Protein AF-A2DGL1-F1 (afdb_monomer)

Sequence (227 aa):
MIFISYYNIYHYIKLCIYGTKLIKFPGIPKKFPKWIKINYFWEKYYKPYQTINITINKEIIEYFRNETKDFSRHQVFQGRKLIDFQDLLLYNRFYTLSDEDVTPLGKFGMRDFLFRYDHNHFDGIDYSFINKVGCIFEGIFSDYAELHQADQKIIDLIKEFAKYTKFTEDFTFIEIGTPAVGTFRPTVTIDYKTGEYKWVGEFMLEKYGFKKLHVVTCRWSKKTTKR

Structure (mmCIF, N/CA/C/O backbone):
data_AF-A2DGL1-F1
#
_entry.id   AF-A2DGL1-F1
#
loop_
_atom_site.group_PDB
_atom_site.id
_atom_site.type_symbol
_atom_site.label_atom_id
_atom_site.label_alt_id
_atom_site.label_comp_id
_atom_site.label_asym_id
_atom_site.label_entity_id
_atom_site.label_seq_id
_atom_site.pdbx_PDB_ins_code
_atom_site.Cartn_x
_atom_site.Cartn_y
_atom_site.Cartn_z
_atom_site.occupancy
_atom_site.B_iso_or_equiv
_atom_site.auth_seq_id
_atom_site.auth_comp_id
_atom_site.auth_asym_id
_atom_site.auth_atom_id
_atom_site.pdbx_PDB_model_num
ATOM 1 N N . MET A 1 1 ? -17.236 34.367 18.381 1.00 28.75 1 MET A N 1
ATOM 2 C CA . MET A 1 1 ? -17.972 34.968 17.248 1.00 28.75 1 MET A CA 1
ATOM 3 C C . MET A 1 1 ? -17.524 34.245 15.985 1.00 28.75 1 MET A C 1
ATOM 5 O O . MET A 1 1 ? -16.391 34.430 15.565 1.00 28.75 1 MET A O 1
ATOM 9 N N . ILE A 1 2 ? -18.322 33.300 15.483 1.00 27.67 2 ILE A N 1
ATOM 10 C CA . ILE A 1 2 ? -17.926 32.440 14.358 1.00 27.67 2 ILE A CA 1
ATOM 11 C C . ILE A 1 2 ? -18.288 33.173 13.065 1.00 27.67 2 ILE A C 1
ATOM 13 O O . ILE A 1 2 ? -19.461 33.264 12.712 1.00 27.67 2 ILE A O 1
ATOM 17 N N . PHE A 1 3 ? -17.286 33.703 12.364 1.00 26.88 3 PHE A N 1
ATOM 18 C CA . PHE A 1 3 ? -17.445 34.160 10.984 1.00 26.88 3 PHE A CA 1
ATOM 19 C C . PHE A 1 3 ? -17.522 32.929 10.074 1.00 26.88 3 PHE A C 1
ATOM 21 O O . PHE A 1 3 ? -16.528 32.482 9.507 1.00 26.88 3 PHE A O 1
ATOM 28 N N . ILE A 1 4 ? -18.716 32.351 9.943 1.00 34.91 4 ILE A N 1
ATOM 29 C CA . ILE A 1 4 ? -19.009 31.474 8.809 1.00 34.91 4 ILE A CA 1
ATOM 30 C C . ILE A 1 4 ? -19.098 32.408 7.605 1.00 34.91 4 ILE A C 1
ATOM 32 O O . ILE A 1 4 ? -20.027 33.210 7.510 1.00 34.91 4 ILE A O 1
ATOM 36 N N . SER A 1 5 ? -18.090 32.391 6.729 1.00 37.34 5 SER A N 1
ATOM 37 C CA . SER A 1 5 ? -18.094 33.274 5.565 1.00 37.34 5 SER A CA 1
ATOM 38 C C . SER A 1 5 ? -19.335 32.972 4.715 1.00 37.34 5 SER A C 1
ATOM 40 O O . SER A 1 5 ? -19.606 31.824 4.355 1.00 37.34 5 SER A O 1
ATOM 42 N N . TYR A 1 6 ? -20.102 34.016 4.392 1.00 36.69 6 TYR A N 1
ATOM 43 C CA . TYR A 1 6 ? -21.295 33.945 3.536 1.00 36.69 6 TYR A CA 1
ATOM 44 C C . TYR A 1 6 ? -21.022 33.240 2.192 1.00 36.69 6 TYR A C 1
ATOM 46 O O . TYR A 1 6 ? -21.925 32.664 1.587 1.00 36.69 6 TYR A O 1
ATOM 54 N N . TYR A 1 7 ? -19.757 33.216 1.765 1.00 40.00 7 TYR A N 1
ATOM 55 C CA . TYR A 1 7 ? -19.277 32.524 0.574 1.00 40.00 7 TYR A CA 1
ATOM 56 C C . TYR A 1 7 ? -19.491 31.000 0.630 1.00 40.00 7 TYR A C 1
ATOM 58 O O . TYR A 1 7 ? -19.907 30.398 -0.360 1.00 40.00 7 TYR A O 1
ATOM 66 N N . ASN A 1 8 ? -19.274 30.376 1.794 1.00 45.84 8 ASN A N 1
ATOM 67 C CA . ASN A 1 8 ? -19.428 28.928 1.965 1.00 45.84 8 ASN A CA 1
ATOM 68 C C . ASN A 1 8 ? -20.900 28.492 1.945 1.00 45.84 8 ASN A C 1
ATOM 70 O O . ASN A 1 8 ? -21.225 27.457 1.367 1.00 45.84 8 ASN A O 1
ATOM 74 N N . ILE A 1 9 ? -21.803 29.302 2.507 1.00 49.22 9 ILE A N 1
ATOM 75 C CA . ILE A 1 9 ? -23.248 29.022 2.506 1.00 49.22 9 ILE A CA 1
ATOM 76 C C . ILE A 1 9 ? -23.828 29.199 1.096 1.00 49.22 9 ILE A C 1
ATOM 78 O O . ILE A 1 9 ? -24.574 28.342 0.621 1.00 49.22 9 ILE A O 1
ATOM 82 N N . TYR A 1 10 ? -23.439 30.265 0.388 1.00 45.16 10 TYR A N 1
ATOM 83 C CA . TYR A 1 10 ? -23.920 30.533 -0.969 1.00 45.16 10 TYR A CA 1
ATOM 84 C C . TYR A 1 10 ? -23.483 29.442 -1.962 1.00 45.16 10 TYR A C 1
ATOM 86 O O . TYR A 1 10 ? -24.282 29.007 -2.790 1.00 45.16 10 TYR A O 1
ATOM 94 N N . HIS A 1 11 ? -22.253 28.924 -1.843 1.00 46.03 11 HIS A N 1
ATOM 95 C CA . HIS A 1 11 ? -21.791 27.805 -2.669 1.00 46.03 11 HIS A CA 1
ATO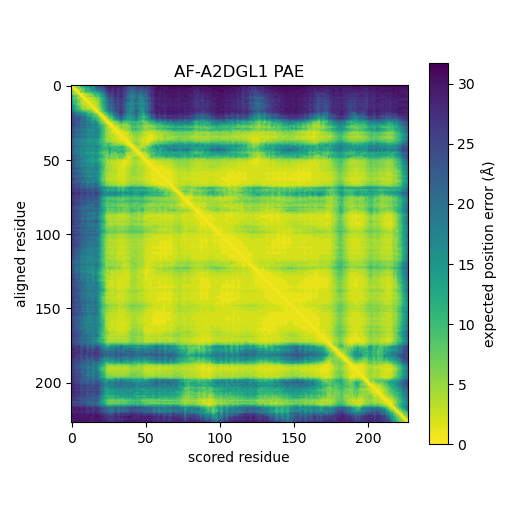M 96 C C . HIS A 1 11 ? -22.427 26.463 -2.299 1.00 46.03 11 HIS A C 1
ATOM 98 O O . HIS A 1 11 ? -22.715 25.683 -3.204 1.00 46.03 11 HIS A O 1
ATOM 104 N N . TYR A 1 12 ? -22.698 26.207 -1.016 1.00 44.19 12 TYR A N 1
ATOM 105 C CA . TYR A 1 12 ? -23.419 25.009 -0.574 1.00 44.19 12 TYR A CA 1
ATOM 106 C C . TYR A 1 12 ? -24.834 24.959 -1.170 1.00 44.19 12 TYR A C 1
ATOM 108 O O . TYR A 1 12 ? -25.234 23.953 -1.753 1.00 44.19 12 TYR A O 1
ATOM 116 N N . ILE A 1 13 ? -25.549 26.088 -1.140 1.00 50.91 13 ILE A N 1
ATOM 117 C CA . ILE A 1 13 ? -26.865 26.236 -1.776 1.00 50.91 13 ILE A CA 1
ATOM 118 C C . ILE A 1 13 ? -26.749 26.066 -3.299 1.00 50.91 13 ILE A C 1
ATOM 120 O O . ILE A 1 13 ? -27.544 25.347 -3.901 1.00 50.91 13 ILE A O 1
ATOM 124 N N . LYS A 1 14 ? -25.713 26.632 -3.934 1.00 39.50 14 LYS A N 1
ATOM 125 C CA . LYS A 1 14 ? -25.458 26.443 -5.372 1.00 39.50 14 LYS A CA 1
ATOM 126 C C . LYS A 1 14 ? -25.154 24.981 -5.733 1.00 39.50 14 LYS A C 1
ATOM 128 O O . LYS A 1 14 ? -25.600 24.528 -6.776 1.00 39.50 14 LYS A O 1
ATOM 133 N N . LEU A 1 15 ? -24.452 24.221 -4.893 1.00 45.47 15 LEU A N 1
ATOM 134 C CA . LEU A 1 15 ? -24.167 22.794 -5.115 1.00 45.47 15 LEU A CA 1
ATO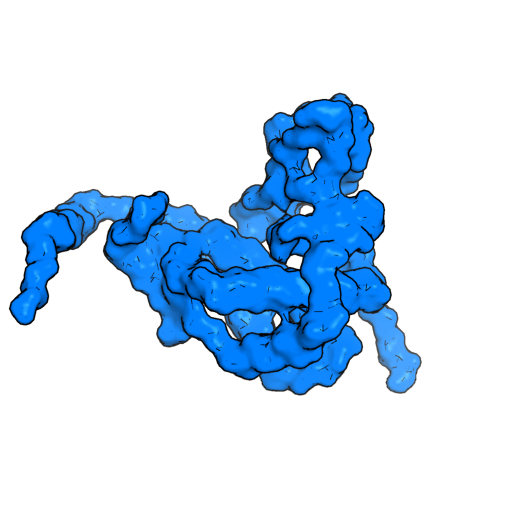M 135 C C . LEU A 1 15 ? -25.427 21.925 -4.980 1.00 45.47 15 LEU A C 1
ATOM 137 O O . LEU A 1 15 ? -25.612 21.004 -5.776 1.00 45.47 15 LEU A O 1
ATOM 141 N N . CYS A 1 16 ? -26.318 22.259 -4.042 1.00 46.22 16 CYS A N 1
ATOM 142 C CA . CYS A 1 16 ? -27.631 21.622 -3.913 1.00 46.22 16 CYS A CA 1
ATOM 143 C C . CYS A 1 16 ? -28.565 21.949 -5.093 1.00 46.22 16 CYS A C 1
ATOM 145 O O . CYS A 1 16 ? -29.330 21.086 -5.513 1.00 46.22 16 CYS A O 1
ATOM 147 N N . ILE A 1 17 ? -28.486 23.165 -5.652 1.00 44.09 17 ILE A N 1
ATOM 148 C CA . ILE A 1 17 ? -29.333 23.618 -6.772 1.00 44.09 17 ILE A CA 1
ATOM 149 C C . ILE A 1 17 ? -28.800 23.151 -8.139 1.00 44.09 17 ILE A C 1
ATOM 151 O O . ILE A 1 17 ? -29.589 22.795 -9.008 1.00 44.09 17 ILE A O 1
ATOM 155 N N . TYR A 1 18 ? -27.479 23.128 -8.353 1.00 38.38 18 TYR A N 1
ATOM 156 C CA . TYR A 1 18 ? -26.876 22.852 -9.668 1.00 38.38 18 TYR A CA 1
ATOM 157 C C . TYR A 1 18 ? -26.448 21.400 -9.890 1.00 38.38 18 TYR A C 1
ATOM 159 O O . TYR A 1 18 ? -25.834 21.111 -10.916 1.00 38.38 18 TYR A O 1
ATOM 167 N N . GLY A 1 19 ? -26.773 20.484 -8.969 1.00 37.09 19 GLY A N 1
ATOM 168 C CA . GLY A 1 19 ? -26.628 19.045 -9.198 1.00 37.09 19 GLY A CA 1
ATOM 169 C C . GLY A 1 19 ? -25.262 18.675 -9.771 1.00 37.09 19 GLY A C 1
ATOM 170 O O . GLY A 1 19 ? -25.185 17.983 -10.787 1.00 37.09 19 GLY A O 1
ATOM 171 N N . THR A 1 20 ? -24.177 19.192 -9.182 1.00 42.53 20 THR A N 1
ATOM 172 C CA . THR A 1 20 ? -22.822 18.855 -9.623 1.00 42.53 20 THR A CA 1
ATOM 173 C C . THR A 1 20 ? -22.685 17.344 -9.590 1.00 42.53 20 THR A C 1
ATOM 175 O O . THR A 1 20 ? -22.687 16.741 -8.515 1.00 42.53 20 THR A O 1
ATOM 178 N N . LYS A 1 21 ? -22.622 16.735 -10.781 1.00 40.06 21 LYS A N 1
ATOM 179 C CA . LYS A 1 21 ? -22.395 15.304 -10.951 1.00 40.06 21 LYS A CA 1
ATOM 180 C C . LYS A 1 21 ? -21.166 14.953 -10.122 1.00 40.06 21 LYS A C 1
ATOM 182 O O . LYS A 1 21 ? -20.067 15.394 -10.454 1.00 40.06 21 LYS A O 1
ATOM 187 N N . LEU A 1 22 ? -21.379 14.180 -9.054 1.00 47.03 22 LEU A N 1
ATOM 188 C CA . LEU A 1 22 ? -20.334 13.431 -8.366 1.00 47.03 22 LEU A CA 1
ATOM 189 C C . LEU A 1 22 ? -19.388 12.895 -9.439 1.00 47.03 22 LEU A C 1
ATOM 191 O O . LEU A 1 22 ? -19.832 12.167 -10.333 1.00 47.03 22 LEU A O 1
ATOM 195 N N . ILE A 1 23 ? -18.118 13.297 -9.392 1.00 44.31 23 ILE A N 1
ATOM 196 C CA . ILE A 1 23 ? -17.100 12.652 -10.212 1.00 44.31 23 ILE A CA 1
ATOM 197 C C . ILE A 1 23 ? -17.101 11.202 -9.744 1.00 44.31 23 ILE A C 1
ATOM 199 O O . ILE A 1 23 ? -16.719 10.896 -8.617 1.00 44.31 23 ILE A O 1
ATOM 203 N N . LYS A 1 24 ? -17.656 10.324 -10.578 1.00 52.66 24 LYS A N 1
ATOM 204 C CA . LYS A 1 24 ? -17.773 8.906 -10.268 1.00 52.66 24 LYS A CA 1
ATOM 205 C C . LYS A 1 24 ? -16.391 8.300 -10.436 1.00 52.66 24 LYS A C 1
ATOM 207 O O . LYS A 1 24 ? -16.036 7.895 -11.537 1.00 52.66 24 LYS A O 1
ATOM 212 N N . PHE A 1 25 ? -15.619 8.244 -9.358 1.00 60.91 25 PHE A N 1
ATOM 213 C CA . PHE A 1 25 ? -14.542 7.270 -9.292 1.00 60.91 25 PHE A CA 1
ATOM 214 C C . PHE A 1 25 ? -15.212 5.885 -9.233 1.00 60.91 25 PHE A C 1
ATOM 216 O O . PHE A 1 25 ? -16.036 5.645 -8.338 1.00 60.91 25 PHE A O 1
ATOM 223 N N . PRO A 1 26 ? -14.992 5.013 -10.229 1.00 66.12 26 PRO A N 1
ATOM 224 C CA . PRO A 1 26 ? -15.671 3.729 -10.287 1.00 66.12 26 PRO A CA 1
ATOM 225 C C . PRO A 1 26 ? -15.305 2.881 -9.063 1.00 66.12 26 PRO A C 1
ATOM 227 O O . PRO A 1 26 ? -14.161 2.872 -8.619 1.00 66.12 26 PRO A O 1
ATOM 230 N N . GLY A 1 27 ? -16.296 2.182 -8.506 1.00 69.81 27 GLY A N 1
ATOM 231 C CA . GLY A 1 27 ? -16.087 1.252 -7.392 1.00 69.81 27 GLY A CA 1
ATOM 232 C C . GLY A 1 27 ? -16.107 1.859 -5.984 1.00 69.81 27 GLY A C 1
ATOM 233 O O . GLY A 1 27 ? -15.959 1.110 -5.022 1.00 69.81 27 GLY A O 1
ATOM 234 N N . ILE A 1 28 ? -16.341 3.171 -5.818 1.00 75.88 28 ILE A N 1
ATOM 235 C CA . ILE A 1 28 ? -16.530 3.756 -4.476 1.00 75.88 28 ILE A CA 1
ATOM 236 C C . ILE A 1 28 ? -17.742 3.101 -3.770 1.00 75.88 28 ILE A C 1
ATOM 238 O O . ILE A 1 28 ? -18.841 3.069 -4.343 1.00 75.88 28 ILE A O 1
ATOM 242 N N . PRO A 1 29 ? -17.592 2.624 -2.516 1.00 73.50 29 PRO A N 1
ATOM 243 C CA . PRO A 1 29 ? -18.688 2.096 -1.717 1.00 73.50 29 PRO A CA 1
ATOM 244 C C . PRO A 1 29 ? -19.812 3.115 -1.527 1.00 73.50 29 PRO A C 1
ATOM 246 O O . PRO A 1 29 ? -19.583 4.281 -1.219 1.00 73.50 29 PRO A O 1
ATOM 249 N N . LYS A 1 30 ? -21.066 2.655 -1.606 1.00 74.06 30 LYS A N 1
ATOM 250 C CA . LYS A 1 30 ? -22.238 3.501 -1.301 1.00 74.06 30 LYS A CA 1
ATOM 251 C C . LYS A 1 30 ? -22.307 3.914 0.172 1.00 74.06 30 LYS A C 1
ATOM 253 O O . LYS A 1 30 ? -22.969 4.894 0.502 1.00 74.06 30 LYS A O 1
ATOM 258 N N . LYS A 1 31 ? -21.695 3.124 1.057 1.00 81.00 31 LYS A N 1
ATOM 259 C CA . LYS A 1 31 ? -21.639 3.362 2.498 1.00 81.00 31 LYS A CA 1
ATOM 260 C C . LYS A 1 31 ? -20.239 3.047 2.995 1.00 81.00 31 LYS A C 1
ATOM 262 O O . LYS A 1 31 ? -19.743 1.945 2.771 1.00 81.00 31 LYS A O 1
ATOM 267 N N . PHE A 1 32 ? -19.652 4.012 3.685 1.00 86.50 32 PHE A N 1
ATOM 268 C CA . PHE A 1 32 ? -18.388 3.858 4.383 1.00 86.50 32 PHE A CA 1
ATOM 269 C C . PHE A 1 32 ? -18.616 3.524 5.864 1.00 86.50 32 PHE A C 1
ATOM 271 O O . PHE A 1 32 ? -19.648 3.908 6.429 1.00 86.50 32 PHE A O 1
ATOM 278 N N . PRO A 1 33 ? -17.671 2.822 6.512 1.00 89.81 33 PRO A N 1
ATOM 279 C CA . PRO A 1 33 ? -17.667 2.684 7.960 1.00 89.81 33 PRO A CA 1
ATOM 280 C C . PRO A 1 33 ? -17.445 4.049 8.629 1.00 89.81 33 PRO A C 1
ATOM 282 O O . PRO A 1 33 ? -16.901 4.971 8.029 1.00 89.81 33 PRO A O 1
ATOM 285 N N . LYS A 1 34 ? -17.840 4.181 9.903 1.00 90.94 34 LYS A N 1
ATOM 286 C CA . LYS A 1 34 ? -17.830 5.466 10.639 1.00 90.94 34 LYS A CA 1
ATOM 287 C C . LYS A 1 34 ? -16.449 6.135 10.738 1.00 90.94 34 LYS A C 1
ATOM 289 O O . LYS A 1 34 ? -16.382 7.340 10.975 1.00 90.94 34 LYS A O 1
ATOM 294 N N . TRP A 1 35 ? -15.374 5.362 10.598 1.00 91.38 35 TRP A N 1
ATOM 295 C CA . TRP A 1 35 ? -13.990 5.839 10.644 1.00 91.38 35 TRP A CA 1
ATOM 296 C C . TRP A 1 35 ? -13.494 6.421 9.308 1.00 91.38 35 TRP A C 1
ATOM 298 O O . TRP A 1 35 ? -12.418 7.012 9.277 1.00 91.38 35 TRP A O 1
ATOM 308 N N . ILE A 1 36 ? -14.288 6.333 8.232 1.00 89.62 36 ILE A N 1
ATOM 309 C CA . ILE A 1 36 ? -14.077 7.065 6.977 1.00 89.62 36 ILE A CA 1
ATOM 310 C C . ILE A 1 36 ? -15.173 8.122 6.841 1.00 89.62 36 ILE A C 1
ATOM 312 O O . ILE A 1 36 ? -16.366 7.812 6.837 1.00 89.62 36 ILE A O 1
ATOM 316 N N . LYS A 1 37 ? -14.778 9.386 6.695 1.00 88.12 37 LYS A N 1
ATOM 317 C CA . LYS A 1 37 ? -15.697 10.516 6.523 1.00 88.12 37 LYS A CA 1
ATOM 318 C C . LYS A 1 37 ? -15.478 11.151 5.160 1.00 88.12 37 LYS A C 1
ATOM 320 O O . LYS A 1 37 ? -14.366 11.538 4.836 1.00 88.12 37 LYS A O 1
ATOM 325 N N . ILE A 1 38 ? -16.542 11.282 4.376 1.00 84.00 38 ILE A N 1
ATOM 326 C CA . ILE A 1 38 ? -16.485 11.981 3.088 1.00 84.00 38 ILE A CA 1
ATOM 327 C C . ILE A 1 38 ? -16.385 13.486 3.336 1.00 84.00 38 ILE A C 1
ATOM 329 O O . ILE A 1 38 ? -17.129 14.020 4.162 1.00 84.00 38 ILE A O 1
ATOM 333 N N . ASN A 1 39 ? -15.516 14.168 2.591 1.00 80.31 39 ASN A N 1
ATOM 334 C CA . ASN A 1 39 ? -15.426 15.622 2.630 1.00 80.31 39 ASN A CA 1
ATOM 335 C C . ASN A 1 39 ? -16.342 16.234 1.562 1.00 80.31 39 ASN A C 1
ATOM 337 O O . ASN A 1 39 ? -16.169 16.068 0.353 1.00 80.31 39 ASN A O 1
ATOM 341 N N . TYR A 1 40 ? -17.367 16.938 2.042 1.00 74.00 40 TYR A N 1
ATOM 342 C CA . TYR A 1 40 ? -18.432 17.539 1.229 1.00 74.00 40 TYR A CA 1
ATOM 343 C C . TYR A 1 40 ? -18.137 18.992 0.821 1.00 74.00 40 TYR A C 1
ATOM 345 O O . TYR A 1 40 ? -18.972 19.642 0.194 1.00 74.00 40 TYR A O 1
ATOM 353 N N . PHE A 1 41 ? -16.977 19.522 1.201 1.00 69.88 41 PHE A N 1
ATOM 354 C CA . PHE A 1 41 ? -16.569 20.906 0.974 1.00 69.88 41 PHE A CA 1
ATOM 355 C C . PHE A 1 41 ? -15.286 20.964 0.144 1.00 69.88 41 PHE A C 1
ATOM 357 O O . PHE A 1 41 ? -14.618 19.956 -0.068 1.00 69.88 41 PHE A O 1
ATOM 364 N N . TRP A 1 42 ? -14.982 22.152 -0.373 1.00 65.06 42 TRP A N 1
ATOM 365 C CA . TRP A 1 42 ? -13.782 22.377 -1.167 1.00 65.06 42 TRP A CA 1
ATOM 366 C C . TRP A 1 42 ? -12.552 22.363 -0.259 1.00 65.06 42 TRP A C 1
ATOM 368 O O . TRP A 1 42 ? -12.489 23.115 0.714 1.00 65.06 42 TRP A O 1
ATOM 378 N N . GLU A 1 43 ? -11.573 21.534 -0.591 1.00 71.06 43 GLU A N 1
ATOM 379 C CA . GLU A 1 43 ? -10.259 21.548 0.040 1.00 71.06 43 GLU A CA 1
ATOM 380 C C . GLU A 1 43 ? -9.262 22.319 -0.818 1.00 71.06 43 GLU A C 1
ATOM 382 O O . GLU A 1 43 ? -9.499 22.560 -1.997 1.00 71.06 43 GLU A O 1
ATOM 387 N N . LYS A 1 44 ? -8.116 22.701 -0.245 1.00 69.19 44 LYS A N 1
ATOM 388 C CA . LYS A 1 44 ? -7.143 23.613 -0.874 1.00 69.19 44 LYS A CA 1
ATOM 389 C C . LYS A 1 44 ? -6.882 23.329 -2.364 1.00 69.19 44 LYS A C 1
ATOM 391 O O . LYS A 1 44 ? -6.812 24.273 -3.146 1.00 69.19 44 LYS A O 1
ATOM 396 N N . TYR A 1 45 ? -6.778 22.056 -2.750 1.00 69.31 45 TYR A N 1
ATOM 397 C CA . TYR A 1 45 ? -6.521 21.629 -4.131 1.00 69.31 45 TYR A CA 1
ATOM 398 C C . TYR A 1 45 ? -7.610 20.726 -4.731 1.00 69.31 45 TYR A C 1
ATOM 400 O O . TYR A 1 45 ? -7.529 20.392 -5.912 1.00 69.31 45 TYR A O 1
ATOM 408 N N . TYR A 1 46 ? -8.629 20.347 -3.955 1.00 71.69 46 TYR A N 1
ATOM 409 C CA . TYR A 1 46 ? -9.605 19.331 -4.348 1.00 71.69 46 TYR A CA 1
ATOM 410 C C . TYR A 1 46 ? -11.033 19.855 -4.264 1.00 71.69 46 TYR A C 1
ATOM 412 O O . TYR A 1 46 ? -11.425 20.549 -3.325 1.00 71.69 46 TYR A O 1
ATOM 420 N N . LYS A 1 47 ? -11.834 19.495 -5.267 1.00 70.75 47 LYS A N 1
ATOM 421 C CA . LYS A 1 47 ? -13.259 19.824 -5.295 1.00 70.75 47 LYS A CA 1
ATOM 422 C C . LYS A 1 47 ? -14.002 19.012 -4.219 1.00 70.75 47 LYS A C 1
ATOM 424 O O . LYS A 1 47 ? -13.532 17.939 -3.838 1.00 70.75 47 LYS A O 1
ATOM 429 N N . PRO A 1 48 ? -15.196 19.457 -3.788 1.00 68.88 48 PRO A N 1
ATOM 430 C CA . PRO A 1 48 ? -16.096 18.651 -2.974 1.00 68.88 48 PRO A CA 1
ATOM 431 C C . PRO A 1 48 ? -16.242 17.227 -3.514 1.00 68.88 48 PRO A C 1
ATOM 433 O O . PRO A 1 48 ? -16.284 17.030 -4.733 1.00 68.88 48 PRO A O 1
ATOM 436 N N . TYR A 1 49 ? -16.378 16.252 -2.613 1.00 70.75 49 TYR A N 1
ATOM 437 C CA . TYR A 1 49 ? -16.548 14.833 -2.943 1.00 70.75 49 TYR A CA 1
ATOM 438 C C . TYR A 1 49 ? -15.361 14.185 -3.666 1.00 70.75 49 TYR A C 1
ATOM 440 O O . TYR A 1 49 ? -15.537 13.143 -4.296 1.00 70.75 49 TYR A O 1
ATOM 448 N N . GLN A 1 50 ? -14.166 14.775 -3.607 1.00 79.12 50 GLN A N 1
ATOM 449 C CA . GLN A 1 50 ? -12.947 14.153 -4.137 1.00 79.12 50 GLN A CA 1
ATOM 450 C C . GLN A 1 50 ? -12.043 13.574 -3.049 1.00 79.12 50 GLN A C 1
ATOM 452 O O . GLN A 1 50 ? -11.182 12.751 -3.364 1.00 79.12 50 GLN A O 1
ATOM 457 N N . THR A 1 51 ? -12.257 13.970 -1.795 1.00 85.44 51 THR A N 1
ATOM 458 C CA . THR A 1 51 ? -11.433 13.583 -0.652 1.00 85.44 51 THR A CA 1
ATOM 459 C C . THR A 1 51 ? -12.256 12.955 0.469 1.00 85.44 51 THR A C 1
ATOM 461 O O . THR A 1 51 ? -13.478 13.134 0.578 1.00 85.44 51 THR A O 1
ATOM 464 N N . ILE A 1 52 ? -11.561 12.196 1.309 1.00 89.25 52 ILE A N 1
ATOM 465 C CA . ILE A 1 52 ? -12.076 11.582 2.527 1.00 89.25 52 ILE A CA 1
ATOM 466 C C . ILE A 1 52 ? -11.103 11.832 3.684 1.00 89.25 52 ILE A C 1
ATOM 468 O O . ILE A 1 52 ? -9.903 11.966 3.481 1.00 89.25 52 ILE A O 1
ATOM 472 N N . ASN A 1 53 ? -11.614 11.863 4.909 1.00 90.56 53 ASN A N 1
ATOM 473 C CA . ASN A 1 53 ? -10.811 11.767 6.125 1.00 90.56 53 ASN A CA 1
ATOM 474 C C . ASN A 1 53 ? -10.862 10.336 6.631 1.00 90.56 53 ASN A C 1
ATOM 476 O O . ASN A 1 53 ? -11.947 9.748 6.710 1.00 90.56 53 ASN A O 1
ATOM 480 N N . ILE A 1 54 ? -9.713 9.796 7.015 1.00 91.88 54 ILE A N 1
ATOM 481 C CA . ILE A 1 54 ? -9.614 8.411 7.460 1.00 91.88 54 ILE A CA 1
ATOM 482 C C . ILE A 1 54 ? -8.963 8.356 8.828 1.00 91.88 54 ILE A C 1
ATOM 484 O O . ILE A 1 54 ? -7.798 8.697 9.002 1.00 91.88 54 ILE A O 1
ATOM 488 N N . THR A 1 55 ? -9.712 7.856 9.803 1.00 94.19 55 THR A N 1
ATOM 489 C CA . THR A 1 55 ? -9.166 7.526 11.116 1.00 94.19 55 THR A CA 1
ATOM 490 C C . THR A 1 55 ? -8.602 6.110 11.075 1.00 94.19 55 THR A C 1
ATOM 492 O O . THR A 1 55 ? -9.353 5.139 11.146 1.00 94.19 55 THR A O 1
ATOM 495 N N . ILE A 1 56 ? -7.279 5.992 10.938 1.00 93.31 56 ILE A N 1
ATOM 496 C CA . ILE A 1 56 ? -6.589 4.695 10.950 1.00 93.31 56 ILE A CA 1
ATOM 497 C C . ILE A 1 56 ? -6.703 4.062 12.342 1.00 93.31 56 ILE A C 1
ATOM 499 O O . ILE A 1 56 ? -6.593 4.751 13.360 1.00 93.31 56 ILE A O 1
ATOM 503 N N . ASN A 1 57 ? -6.914 2.746 12.398 1.00 96.44 57 ASN A N 1
ATOM 504 C CA . ASN A 1 57 ? -6.929 2.024 13.666 1.00 96.44 57 ASN A CA 1
ATOM 505 C C . ASN A 1 57 ? -5.543 2.105 14.339 1.00 96.44 57 ASN A C 1
ATOM 507 O O . ASN A 1 57 ? -4.526 1.803 13.715 1.00 96.44 57 ASN A O 1
ATOM 511 N N . LYS A 1 58 ? -5.512 2.491 15.621 1.00 96.81 58 LYS A N 1
ATOM 512 C CA . LYS A 1 58 ? -4.273 2.660 16.396 1.00 96.81 58 LYS A CA 1
ATOM 513 C C . LYS A 1 58 ? -3.445 1.380 16.492 1.00 96.81 58 LYS A C 1
ATOM 515 O O . LYS A 1 58 ? -2.226 1.467 16.461 1.00 96.81 58 LYS A O 1
ATOM 520 N N . GLU A 1 59 ? -4.085 0.217 16.529 1.00 97.94 59 GLU A N 1
ATOM 521 C CA . GLU A 1 59 ? -3.394 -1.072 16.614 1.00 97.94 59 GLU A CA 1
ATOM 522 C C . GLU A 1 59 ? -2.589 -1.367 15.339 1.00 97.94 59 GLU A C 1
ATOM 524 O O . GLU A 1 59 ? -1.474 -1.873 15.423 1.00 97.94 59 GLU A O 1
ATOM 529 N N . ILE A 1 60 ? -3.089 -0.957 14.163 1.00 97.94 60 ILE A N 1
ATOM 530 C CA . ILE A 1 60 ? -2.321 -1.023 12.905 1.00 97.94 60 ILE A CA 1
ATOM 531 C C . ILE A 1 60 ? -1.087 -0.117 13.001 1.00 97.94 60 ILE A C 1
ATOM 533 O O . ILE A 1 60 ? 0.012 -0.515 12.621 1.00 97.94 60 ILE A O 1
ATOM 537 N N . ILE A 1 61 ? -1.258 1.105 13.516 1.00 98.06 61 ILE A N 1
ATOM 538 C CA . ILE A 1 61 ? -0.165 2.078 13.654 1.00 98.06 61 ILE A CA 1
ATOM 539 C C . ILE A 1 61 ? 0.913 1.563 14.611 1.00 98.06 61 ILE A C 1
ATOM 541 O O . ILE A 1 61 ? 2.100 1.649 14.303 1.00 98.06 61 ILE A O 1
ATOM 545 N N . GLU A 1 62 ? 0.515 1.027 15.762 1.00 98.12 62 GLU A N 1
ATOM 546 C CA . GLU A 1 62 ? 1.431 0.459 16.753 1.00 98.12 62 GLU A CA 1
ATOM 547 C C . GLU A 1 62 ? 2.182 -0.748 16.191 1.00 98.12 62 GLU A C 1
ATOM 549 O O . GLU A 1 62 ? 3.409 -0.802 16.297 1.00 98.12 62 GLU A O 1
ATOM 554 N N . TYR A 1 63 ? 1.475 -1.652 15.506 1.00 98.44 63 TYR A N 1
ATOM 555 C CA . TYR A 1 63 ? 2.090 -2.771 14.801 1.00 98.44 63 TYR A CA 1
ATOM 556 C C . TYR A 1 63 ? 3.143 -2.289 13.790 1.00 98.44 63 TYR A C 1
ATOM 558 O O . TYR A 1 63 ? 4.306 -2.677 13.879 1.00 98.44 63 TYR A O 1
ATOM 566 N N . PHE A 1 64 ? 2.796 -1.350 12.903 1.00 97.88 64 PHE A N 1
ATOM 567 C CA . PHE A 1 64 ? 3.741 -0.824 11.911 1.00 97.88 64 PHE A CA 1
ATOM 568 C C . PHE A 1 64 ? 4.956 -0.150 12.558 1.00 97.88 64 PHE A C 1
ATOM 570 O O . PHE A 1 64 ? 6.071 -0.259 12.042 1.00 97.88 64 PHE A O 1
ATOM 577 N N . ARG A 1 65 ? 4.781 0.563 13.681 1.00 97.19 65 ARG A N 1
ATOM 578 C CA . ARG A 1 65 ? 5.906 1.200 14.389 1.00 97.19 65 ARG A CA 1
ATOM 579 C C . ARG A 1 65 ? 6.864 0.159 14.955 1.00 97.19 65 ARG A C 1
ATOM 581 O O . ARG A 1 65 ? 8.074 0.353 14.856 1.00 97.19 65 ARG A O 1
ATOM 588 N N . ASN A 1 66 ? 6.333 -0.929 15.506 1.00 96.94 66 ASN A N 1
ATOM 589 C CA . ASN A 1 66 ? 7.134 -2.015 16.061 1.00 96.94 66 ASN A CA 1
ATOM 590 C C . ASN A 1 66 ? 7.931 -2.734 14.966 1.00 96.94 66 ASN A C 1
ATOM 592 O O . ASN A 1 66 ? 9.145 -2.881 15.093 1.00 96.94 66 ASN A O 1
ATOM 596 N N . GLU A 1 67 ? 7.288 -3.068 13.846 1.00 96.25 67 GLU A N 1
ATOM 597 C CA . GLU A 1 67 ? 7.926 -3.775 12.724 1.00 96.25 67 GLU A CA 1
ATOM 598 C C . GLU A 1 67 ? 9.020 -2.955 12.016 1.00 96.25 67 GLU A C 1
ATOM 600 O O . GLU A 1 67 ? 9.930 -3.509 11.388 1.00 96.25 67 GLU A O 1
ATOM 605 N N . THR A 1 68 ? 8.960 -1.623 12.125 1.00 94.75 68 THR A N 1
ATOM 606 C CA . THR A 1 68 ? 9.836 -0.696 11.387 1.00 94.75 68 THR A CA 1
ATOM 607 C C . THR A 1 68 ? 10.789 0.118 12.259 1.00 94.75 68 THR A C 1
ATOM 609 O O . THR A 1 68 ? 11.443 1.033 11.749 1.00 94.75 68 THR A O 1
ATOM 612 N N . LYS A 1 69 ? 10.891 -0.193 13.557 1.00 87.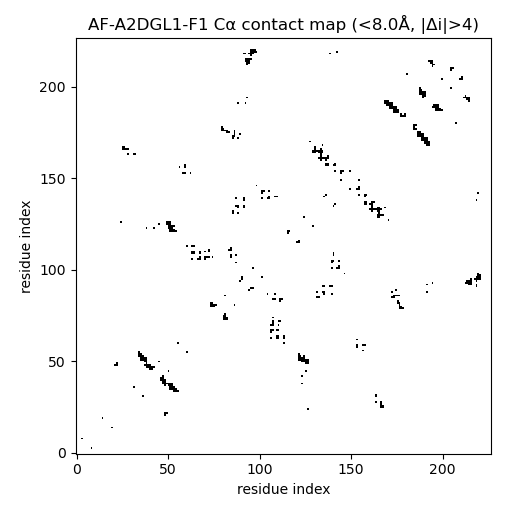81 69 LYS A N 1
ATOM 613 C CA . LYS A 1 69 ? 11.650 0.599 14.538 1.00 87.81 69 LYS A CA 1
ATOM 614 C C . LYS A 1 69 ? 13.098 0.869 14.110 1.00 87.81 69 LYS A C 1
ATOM 616 O O . LYS A 1 69 ? 13.536 2.015 14.167 1.00 87.81 69 LYS A O 1
ATOM 621 N N . ASP A 1 70 ? 13.771 -0.153 13.586 1.00 83.25 70 ASP A N 1
ATOM 622 C CA . ASP A 1 70 ? 15.188 -0.107 13.195 1.00 83.25 70 ASP A CA 1
ATOM 623 C C . ASP A 1 70 ? 15.390 -0.150 11.669 1.00 83.25 70 ASP A C 1
ATOM 625 O O . ASP A 1 70 ? 16.467 -0.474 11.169 1.00 83.25 70 ASP A O 1
ATOM 629 N N . PHE A 1 71 ? 14.342 0.153 10.895 1.00 83.06 71 PHE A N 1
ATOM 630 C CA . PHE A 1 71 ? 14.384 0.037 9.441 1.00 83.06 71 PHE A CA 1
ATOM 631 C C . PHE A 1 71 ? 14.717 1.372 8.763 1.00 83.06 71 PHE A C 1
ATOM 633 O O . PHE A 1 71 ? 14.016 2.376 8.924 1.00 83.06 71 PHE A O 1
ATOM 640 N N . SER A 1 72 ? 15.776 1.383 7.947 1.00 77.44 72 SER A N 1
ATOM 641 C CA . SER A 1 72 ? 16.113 2.543 7.114 1.00 77.44 72 SER A CA 1
ATOM 642 C C . SER A 1 72 ? 15.038 2.773 6.052 1.00 77.44 72 SER A C 1
ATOM 644 O O . SER A 1 72 ? 14.664 1.858 5.322 1.00 77.44 72 SER A O 1
ATOM 646 N N . ARG A 1 73 ? 14.591 4.026 5.906 1.00 68.88 73 ARG A N 1
ATOM 647 C CA . ARG A 1 73 ? 13.633 4.431 4.863 1.00 68.88 73 ARG A CA 1
ATOM 648 C C . ARG A 1 73 ? 14.214 4.317 3.449 1.00 68.88 73 ARG A C 1
ATOM 650 O O . ARG A 1 73 ? 13.465 4.165 2.496 1.00 68.88 73 ARG A O 1
ATOM 657 N N . HIS A 1 74 ? 15.534 4.396 3.298 1.00 72.88 74 HIS A N 1
ATOM 658 C CA . HIS A 1 74 ? 16.176 4.304 1.990 1.00 72.88 74 HIS A CA 1
ATOM 659 C C . HIS A 1 74 ? 16.559 2.860 1.705 1.00 72.88 74 HIS A C 1
ATOM 661 O O . HIS A 1 74 ? 17.487 2.339 2.322 1.00 72.88 74 HIS A O 1
ATOM 667 N N . GLN A 1 75 ? 15.853 2.246 0.759 1.00 79.31 75 GLN A N 1
ATOM 668 C CA . GLN A 1 75 ? 16.064 0.860 0.360 1.00 79.31 75 GLN A CA 1
ATOM 669 C C . GLN A 1 75 ? 16.306 0.764 -1.142 1.00 79.31 75 GLN A C 1
ATOM 671 O O . GLN A 1 75 ? 15.719 1.506 -1.934 1.00 79.31 75 GLN A O 1
ATOM 676 N N . VAL A 1 76 ? 17.179 -0.163 -1.526 1.00 82.25 76 VAL A N 1
ATOM 677 C CA . VAL A 1 76 ? 17.340 -0.597 -2.912 1.00 82.25 76 VAL A CA 1
ATOM 678 C C . VAL A 1 76 ? 16.841 -2.028 -2.986 1.00 82.25 76 VAL A C 1
ATOM 680 O O . VAL A 1 76 ? 17.375 -2.904 -2.314 1.00 82.25 76 VAL A O 1
ATOM 683 N N . PHE A 1 77 ? 15.820 -2.261 -3.798 1.00 82.62 77 PHE A N 1
ATOM 684 C CA . PHE A 1 77 ? 15.217 -3.568 -3.993 1.00 82.62 77 PHE A CA 1
ATOM 685 C C . PHE A 1 77 ? 15.360 -3.971 -5.460 1.00 82.62 77 PHE A C 1
ATOM 687 O O . PHE A 1 77 ? 14.988 -3.208 -6.348 1.00 82.62 77 PHE A O 1
ATOM 694 N N . GLN A 1 78 ? 15.971 -5.130 -5.723 1.00 79.88 78 GLN A N 1
ATOM 695 C CA . GLN A 1 78 ? 16.256 -5.628 -7.080 1.00 79.88 78 GLN A CA 1
ATOM 696 C C . GLN A 1 78 ? 16.902 -4.570 -8.008 1.00 79.88 78 GLN A C 1
ATOM 698 O O . GLN A 1 78 ? 16.525 -4.408 -9.169 1.00 79.88 78 GLN A O 1
ATOM 703 N N . GLY A 1 79 ? 17.871 -3.811 -7.478 1.00 77.06 79 GLY A N 1
ATOM 704 C CA . GLY A 1 79 ? 18.586 -2.756 -8.211 1.00 77.06 79 GLY A CA 1
ATOM 705 C C . GLY A 1 79 ? 17.813 -1.441 -8.379 1.00 77.06 79 GLY A C 1
ATOM 706 O O . GLY A 1 79 ? 18.311 -0.524 -9.029 1.00 77.06 79 GLY A O 1
ATOM 707 N N . ARG A 1 80 ? 16.619 -1.320 -7.788 1.00 77.75 80 ARG A N 1
ATOM 708 C CA . ARG A 1 80 ? 15.754 -0.137 -7.874 1.00 77.75 80 ARG A CA 1
ATOM 709 C C . ARG A 1 80 ? 15.657 0.553 -6.528 1.00 77.75 80 ARG A C 1
ATOM 711 O O . ARG A 1 80 ? 15.377 -0.081 -5.514 1.00 77.75 80 ARG A O 1
ATOM 718 N N . LYS A 1 81 ? 15.872 1.865 -6.509 1.00 81.31 81 LYS A N 1
ATOM 719 C CA . LYS A 1 81 ? 15.682 2.655 -5.293 1.00 81.31 81 LYS A CA 1
ATOM 720 C C . LYS A 1 81 ? 14.186 2.808 -5.031 1.00 81.31 81 LYS A C 1
ATOM 722 O O . LYS A 1 81 ? 13.479 3.323 -5.891 1.00 81.31 81 LYS A O 1
ATOM 727 N N . LEU A 1 82 ? 13.739 2.396 -3.850 1.00 85.00 82 LEU A N 1
ATOM 728 C CA . LEU A 1 82 ? 12.392 2.679 -3.366 1.00 85.00 82 LEU A CA 1
ATOM 729 C C . LEU A 1 82 ? 12.373 4.108 -2.809 1.00 85.00 82 LEU A C 1
ATOM 731 O O . LEU A 1 82 ? 13.207 4.470 -1.972 1.00 85.00 82 LEU A O 1
ATOM 735 N N . ILE A 1 83 ? 11.477 4.939 -3.335 1.00 79.44 83 ILE A N 1
ATOM 736 C CA . ILE A 1 83 ? 11.388 6.377 -3.050 1.00 79.44 83 ILE A CA 1
ATOM 737 C C . ILE A 1 83 ? 10.065 6.698 -2.360 1.00 79.44 83 ILE A C 1
ATOM 739 O O . ILE A 1 83 ? 10.050 7.486 -1.416 1.00 79.44 83 ILE A O 1
ATOM 743 N N . ASP A 1 84 ? 8.975 6.090 -2.821 1.00 82.44 84 ASP A N 1
ATOM 744 C CA . ASP A 1 84 ? 7.620 6.336 -2.334 1.00 82.44 84 ASP A CA 1
ATOM 745 C C . ASP A 1 84 ? 6.892 5.005 -2.083 1.00 82.44 84 ASP A C 1
ATOM 747 O O . ASP A 1 84 ? 7.140 4.024 -2.783 1.00 82.44 84 ASP A O 1
ATOM 751 N N . PHE A 1 85 ? 5.943 4.953 -1.138 1.00 83.44 85 PHE A N 1
ATOM 752 C CA . PHE A 1 85 ? 5.093 3.772 -0.947 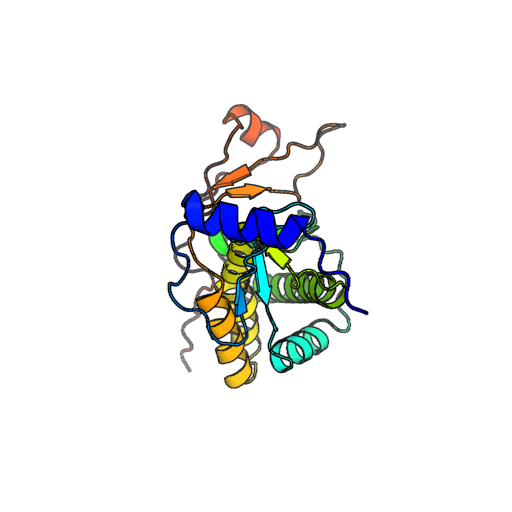1.00 83.44 85 PHE A CA 1
ATOM 753 C C . PHE A 1 85 ? 4.384 3.350 -2.250 1.00 83.44 85 PHE A C 1
ATOM 755 O O . PHE A 1 85 ? 4.109 2.171 -2.422 1.00 83.44 85 PHE A O 1
ATOM 762 N N . GLN A 1 86 ? 4.126 4.263 -3.201 1.00 86.44 86 GLN A N 1
ATOM 763 C CA . GLN A 1 86 ? 3.552 3.916 -4.512 1.00 86.44 86 GLN A CA 1
ATOM 764 C C . GLN A 1 86 ? 4.444 2.989 -5.346 1.00 86.44 86 GLN A C 1
ATOM 766 O O . GLN A 1 86 ? 3.912 2.240 -6.164 1.00 86.44 86 GLN A O 1
ATOM 771 N N . ASP A 1 87 ? 5.763 2.974 -5.120 1.00 87.56 87 ASP A N 1
ATOM 772 C CA . ASP A 1 87 ? 6.676 2.045 -5.802 1.00 87.56 87 ASP A CA 1
ATOM 773 C C . ASP A 1 87 ? 6.327 0.582 -5.483 1.00 87.56 87 ASP A C 1
ATOM 775 O O . ASP A 1 87 ? 6.602 -0.322 -6.272 1.00 87.56 87 ASP A O 1
ATOM 779 N N . LEU A 1 88 ? 5.647 0.345 -4.358 1.00 92.25 88 LEU A N 1
ATOM 780 C CA . LEU A 1 88 ? 5.148 -0.969 -3.981 1.00 92.25 88 LEU A CA 1
ATOM 781 C C . LEU A 1 88 ? 4.061 -1.497 -4.913 1.00 92.25 88 LEU A C 1
ATOM 783 O O . LEU A 1 88 ? 3.928 -2.709 -5.024 1.00 92.25 88 LEU A O 1
ATOM 787 N N . LEU A 1 89 ? 3.313 -0.640 -5.617 1.00 92.88 89 LEU A N 1
ATOM 788 C CA . LEU A 1 89 ? 2.268 -1.076 -6.553 1.00 92.88 89 LEU A CA 1
ATOM 789 C C . LEU A 1 89 ? 2.833 -1.956 -7.671 1.00 92.88 89 LEU A C 1
ATOM 791 O O . LEU A 1 89 ? 2.169 -2.897 -8.103 1.00 92.88 89 LEU A O 1
ATOM 795 N N . LEU A 1 90 ? 4.067 -1.675 -8.098 1.00 90.88 90 LEU A N 1
ATOM 796 C CA . LEU A 1 90 ? 4.770 -2.473 -9.094 1.00 90.88 90 LEU A CA 1
ATOM 797 C C . LEU A 1 90 ? 4.946 -3.919 -8.603 1.00 90.88 90 LEU A C 1
ATOM 799 O O . LEU A 1 90 ? 4.515 -4.867 -9.259 1.00 90.88 90 LEU A O 1
ATOM 803 N N . TYR A 1 91 ? 5.537 -4.077 -7.418 1.00 91.50 91 TYR A N 1
ATOM 804 C CA . TYR A 1 91 ? 5.815 -5.382 -6.816 1.00 91.50 91 TYR A CA 1
ATOM 805 C C . TYR A 1 91 ? 4.541 -6.104 -6.388 1.00 91.50 91 TYR A C 1
ATOM 807 O O . TYR A 1 91 ? 4.427 -7.312 -6.549 1.00 91.50 91 TYR A O 1
ATOM 815 N N . ASN A 1 92 ? 3.547 -5.350 -5.926 1.00 91.50 92 ASN A N 1
ATOM 816 C CA . ASN A 1 92 ? 2.265 -5.872 -5.480 1.00 91.50 92 ASN A CA 1
ATOM 817 C C . ASN A 1 92 ? 1.466 -6.570 -6.592 1.00 91.50 92 ASN A C 1
ATOM 819 O O . ASN A 1 92 ? 0.582 -7.369 -6.295 1.00 91.50 92 ASN A O 1
ATOM 823 N N . ARG A 1 93 ? 1.711 -6.240 -7.867 1.00 91.81 93 ARG A N 1
ATOM 824 C CA . ARG A 1 93 ? 0.865 -6.702 -8.979 1.00 91.81 93 ARG A CA 1
ATOM 825 C C . ARG A 1 93 ? 1.595 -7.448 -10.085 1.00 91.81 93 ARG A C 1
ATOM 827 O O . ARG A 1 93 ? 0.976 -8.296 -10.731 1.00 91.81 93 ARG A O 1
ATOM 834 N N . PHE A 1 94 ? 2.866 -7.140 -10.318 1.00 92.06 94 PHE A N 1
ATOM 835 C CA . PHE A 1 94 ? 3.587 -7.614 -11.503 1.00 92.06 94 PHE A CA 1
ATOM 836 C C . PHE A 1 94 ? 4.776 -8.524 -11.189 1.00 92.06 94 PHE A C 1
ATOM 838 O O . PHE A 1 94 ? 5.470 -8.954 -12.107 1.00 92.06 94 PHE A O 1
ATOM 845 N N . TYR A 1 95 ? 5.019 -8.820 -9.911 1.00 89.44 95 TYR A N 1
ATOM 846 C CA . TYR A 1 95 ? 6.124 -9.661 -9.464 1.00 89.44 95 TYR A CA 1
ATOM 847 C C . TYR A 1 95 ? 5.604 -10.791 -8.582 1.00 89.44 95 TYR A C 1
ATOM 849 O O . TYR A 1 95 ? 4.789 -10.571 -7.690 1.00 89.44 95 TYR A O 1
ATOM 857 N N . THR A 1 96 ? 6.104 -12.001 -8.823 1.00 89.00 96 THR A N 1
ATOM 858 C CA . THR A 1 96 ? 5.992 -13.098 -7.859 1.00 89.00 96 THR A CA 1
ATOM 859 C C . THR A 1 96 ? 7.031 -12.852 -6.775 1.00 89.00 96 THR A C 1
ATOM 861 O O . THR A 1 96 ? 8.219 -12.796 -7.091 1.00 89.00 96 THR A O 1
ATOM 864 N N . LEU A 1 97 ? 6.590 -12.674 -5.532 1.00 88.62 97 LEU A N 1
ATOM 865 C CA . LEU A 1 97 ? 7.461 -12.336 -4.411 1.00 88.62 97 LEU A CA 1
ATOM 866 C C . LEU A 1 97 ? 7.771 -13.594 -3.596 1.00 88.62 97 LEU A C 1
ATOM 868 O O . LEU A 1 97 ? 6.871 -14.388 -3.305 1.00 88.62 97 LEU A O 1
ATOM 872 N N . SER A 1 98 ? 9.041 -13.783 -3.233 1.00 89.19 98 SER A N 1
ATOM 873 C CA . SER A 1 98 ? 9.425 -14.783 -2.234 1.00 89.19 98 SER A CA 1
ATOM 874 C C . SER A 1 98 ? 9.195 -14.269 -0.809 1.00 89.19 98 SER A C 1
ATOM 876 O O . SER A 1 98 ? 8.973 -13.078 -0.581 1.00 89.19 98 SER A O 1
ATOM 878 N N . ASP A 1 99 ? 9.306 -15.160 0.175 1.00 87.50 99 ASP A N 1
ATOM 879 C CA . ASP A 1 99 ? 9.283 -14.786 1.595 1.00 87.50 99 ASP A CA 1
ATOM 880 C C . ASP A 1 99 ? 10.392 -13.759 1.925 1.00 87.50 99 ASP A C 1
ATOM 882 O O . ASP A 1 99 ? 10.190 -12.830 2.719 1.00 87.50 99 ASP A O 1
ATOM 886 N N . GLU A 1 100 ? 11.558 -13.880 1.272 1.00 88.44 100 GLU A N 1
ATOM 887 C CA . GLU A 1 100 ? 12.669 -12.935 1.433 1.00 88.44 100 GLU A CA 1
ATOM 888 C C . GLU A 1 100 ? 12.390 -11.567 0.794 1.00 88.44 100 GLU A C 1
ATOM 890 O O . GLU A 1 100 ? 12.932 -10.564 1.259 1.00 88.44 100 GLU A O 1
ATOM 895 N N . ASP A 1 101 ? 11.534 -11.503 -0.230 1.00 91.19 101 ASP A N 1
ATOM 896 C CA . ASP A 1 101 ? 11.138 -10.257 -0.891 1.00 91.19 101 ASP A CA 1
ATOM 897 C C . ASP A 1 101 ? 10.080 -9.486 -0.085 1.00 91.19 101 ASP A C 1
ATOM 899 O O . ASP A 1 101 ? 10.146 -8.259 0.047 1.00 91.19 101 ASP A O 1
ATOM 903 N N . VAL A 1 102 ? 9.099 -10.199 0.480 1.00 91.81 102 VAL A N 1
ATOM 904 C CA . VAL A 1 102 ? 7.957 -9.602 1.196 1.00 91.81 102 VAL A CA 1
ATOM 905 C C . VAL A 1 102 ? 8.415 -8.823 2.428 1.00 91.81 102 VAL A C 1
ATOM 907 O O . VAL A 1 102 ? 7.927 -7.723 2.686 1.00 91.81 102 VAL A O 1
ATOM 910 N N . THR A 1 103 ? 9.383 -9.354 3.175 1.00 92.06 103 THR A N 1
ATOM 911 C CA . THR A 1 103 ? 9.867 -8.739 4.421 1.00 92.06 103 THR A CA 1
ATOM 912 C C . THR A 1 103 ? 10.405 -7.307 4.231 1.00 92.06 103 THR A C 1
ATOM 914 O O . THR A 1 103 ? 9.894 -6.383 4.875 1.00 92.06 103 THR A O 1
ATOM 917 N N . PRO A 1 104 ? 11.410 -7.053 3.370 1.00 91.69 104 PRO A N 1
ATOM 918 C CA . PRO A 1 104 ? 11.925 -5.703 3.155 1.00 91.69 104 PRO A CA 1
ATOM 919 C C . PRO A 1 104 ? 10.894 -4.764 2.511 1.00 91.69 104 PRO A C 1
ATOM 921 O O . PRO A 1 104 ? 10.849 -3.588 2.878 1.00 91.69 104 PRO A O 1
ATOM 924 N N . LEU A 1 105 ? 10.046 -5.256 1.598 1.00 93.50 105 LEU A N 1
ATOM 925 C CA . LEU A 1 105 ? 8.997 -4.446 0.963 1.00 93.50 105 LEU A CA 1
ATOM 926 C C . LEU A 1 105 ? 7.916 -4.016 1.963 1.00 93.50 105 LEU A C 1
ATOM 928 O O . LEU A 1 105 ? 7.521 -2.847 1.980 1.00 93.50 105 LEU A O 1
ATOM 932 N N . GLY A 1 106 ? 7.484 -4.934 2.831 1.00 94.75 106 GLY A N 1
ATOM 933 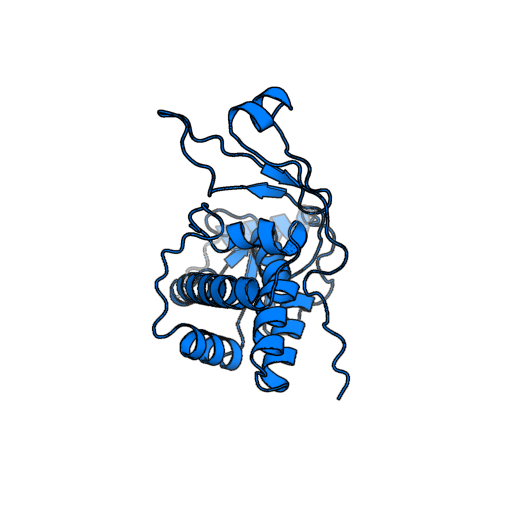C CA . GLY A 1 106 ? 6.539 -4.664 3.911 1.00 94.75 106 GLY A CA 1
ATOM 934 C C . GLY A 1 106 ? 7.076 -3.616 4.878 1.00 94.75 106 GLY A C 1
ATOM 935 O O . GLY A 1 106 ? 6.428 -2.589 5.081 1.00 94.75 106 GLY A O 1
ATOM 936 N N . LYS A 1 107 ? 8.305 -3.792 5.385 1.00 94.75 107 LYS A N 1
ATOM 937 C CA . LYS A 1 107 ? 8.930 -2.811 6.290 1.00 94.75 107 LYS A CA 1
ATOM 938 C C . LYS A 1 107 ? 9.113 -1.439 5.647 1.00 94.75 107 LYS A C 1
ATOM 940 O O . LYS A 1 107 ? 8.820 -0.427 6.286 1.00 94.75 107 LYS A O 1
ATOM 945 N N . PHE A 1 108 ? 9.551 -1.382 4.387 1.00 94.19 108 PHE A N 1
ATOM 946 C CA . PHE A 1 108 ? 9.644 -0.119 3.650 1.00 94.19 108 PHE A CA 1
ATOM 947 C C . PHE A 1 108 ? 8.282 0.578 3.566 1.00 94.19 108 PHE A C 1
ATOM 949 O O . PHE A 1 108 ? 8.161 1.745 3.943 1.00 94.19 108 PHE A O 1
ATOM 956 N N . GLY A 1 109 ? 7.250 -0.142 3.122 1.00 94.50 109 GLY A N 1
ATOM 957 C CA . GLY A 1 109 ? 5.919 0.426 2.953 1.00 94.50 109 GLY A CA 1
ATOM 958 C C . GLY A 1 109 ? 5.297 0.886 4.258 1.00 94.50 109 GLY A C 1
ATOM 959 O O . GLY A 1 109 ? 4.761 1.989 4.310 1.00 94.50 109 GLY A O 1
ATOM 960 N N . MET A 1 110 ? 5.399 0.085 5.319 1.00 96.50 110 MET A N 1
ATOM 961 C CA . MET A 1 110 ? 4.897 0.451 6.644 1.00 96.50 110 MET A CA 1
ATOM 962 C C . MET A 1 110 ? 5.589 1.717 7.155 1.00 96.50 110 MET A C 1
ATOM 964 O O . MET A 1 110 ? 4.933 2.608 7.694 1.00 96.50 110 MET A O 1
ATOM 968 N N . ARG A 1 111 ? 6.903 1.851 6.929 1.00 94.75 111 ARG A N 1
ATOM 969 C CA . ARG A 1 111 ? 7.667 3.031 7.347 1.00 94.75 111 ARG A CA 1
ATOM 970 C C . ARG A 1 111 ? 7.254 4.286 6.579 1.00 94.75 111 ARG A C 1
ATOM 972 O O . ARG A 1 111 ? 7.097 5.341 7.194 1.00 94.75 111 ARG A O 1
ATOM 979 N N . ASP A 1 112 ? 7.074 4.193 5.262 1.00 92.81 112 ASP A N 1
ATOM 980 C CA . ASP A 1 112 ? 6.618 5.334 4.456 1.00 92.81 112 ASP A CA 1
ATOM 981 C C . ASP A 1 112 ? 5.149 5.690 4.742 1.00 92.81 112 ASP A C 1
ATOM 983 O O . ASP A 1 112 ? 4.798 6.867 4.845 1.00 92.81 112 ASP A O 1
ATOM 987 N N . PHE A 1 113 ? 4.300 4.686 4.983 1.00 94.44 113 PHE A N 1
ATOM 988 C CA . PHE A 1 113 ? 2.925 4.881 5.440 1.00 94.44 113 PHE A CA 1
ATOM 989 C C . PHE A 1 113 ? 2.880 5.639 6.772 1.00 94.44 113 PHE A C 1
ATOM 991 O O . PHE A 1 113 ? 2.155 6.626 6.883 1.00 94.44 113 PHE A O 1
ATOM 998 N N . LEU A 1 114 ? 3.686 5.233 7.760 1.00 95.12 114 LEU A N 1
ATOM 999 C CA . LEU A 1 114 ? 3.796 5.930 9.044 1.00 95.12 114 LEU A CA 1
ATOM 1000 C C . LEU A 1 114 ? 4.285 7.365 8.879 1.00 95.12 114 LEU A C 1
ATOM 1002 O O . LEU A 1 114 ? 3.749 8.261 9.519 1.00 95.12 114 LEU A O 1
ATOM 1006 N N . PHE A 1 115 ? 5.255 7.603 7.991 1.00 92.50 115 PHE A N 1
ATOM 1007 C CA . PHE A 1 115 ? 5.694 8.961 7.680 1.00 92.50 115 PHE A CA 1
ATOM 1008 C C . PHE A 1 115 ? 4.520 9.820 7.191 1.00 92.50 115 PHE A C 1
ATOM 1010 O O . PHE A 1 115 ? 4.332 10.930 7.675 1.00 92.50 115 PHE A O 1
ATOM 1017 N N . ARG A 1 116 ? 3.689 9.305 6.282 1.00 91.38 116 ARG A N 1
ATOM 1018 C CA . ARG A 1 116 ? 2.497 10.013 5.782 1.00 91.38 116 ARG A CA 1
ATOM 1019 C C . ARG A 1 116 ? 1.436 10.201 6.867 1.00 91.38 116 ARG A C 1
ATOM 1021 O O . ARG A 1 116 ? 0.832 11.269 6.947 1.00 91.38 116 ARG A O 1
ATOM 1028 N N . TYR A 1 117 ? 1.239 9.189 7.708 1.00 93.44 117 TYR A N 1
ATOM 1029 C CA . TYR A 1 117 ? 0.325 9.238 8.845 1.00 93.44 117 TYR A CA 1
ATOM 1030 C C . TYR A 1 117 ? 0.723 10.323 9.850 1.00 93.44 117 TYR A C 1
ATOM 1032 O O . TYR A 1 117 ? -0.098 11.175 10.175 1.00 93.44 117 TYR A O 1
ATOM 1040 N N . ASP A 1 118 ? 1.995 10.367 10.246 1.00 93.44 118 ASP A N 1
ATOM 1041 C CA . ASP A 1 118 ? 2.526 11.334 11.214 1.00 93.44 118 ASP A CA 1
ATOM 1042 C C . ASP A 1 118 ? 2.503 12.786 10.695 1.00 93.44 118 ASP A C 1
ATOM 1044 O O . ASP A 1 118 ? 2.546 13.726 11.485 1.00 93.44 118 ASP A O 1
ATOM 1048 N N . HIS A 1 119 ? 2.389 12.981 9.375 1.00 90.62 119 HIS A N 1
ATOM 1049 C CA . HIS A 1 119 ? 2.239 14.294 8.732 1.00 90.62 119 HIS A CA 1
ATOM 1050 C C . HIS A 1 119 ? 0.780 14.625 8.364 1.00 90.62 119 HIS A C 1
ATOM 1052 O O . HIS A 1 119 ? 0.538 15.541 7.580 1.00 90.62 119 HIS A O 1
ATOM 1058 N N . ASN A 1 120 ? -0.198 13.901 8.922 1.00 88.62 120 ASN A N 1
ATOM 1059 C CA . ASN A 1 120 ? -1.636 14.107 8.710 1.00 88.62 120 ASN A CA 1
ATOM 1060 C C . ASN A 1 120 ? -2.082 14.004 7.238 1.00 88.62 120 ASN A C 1
ATOM 1062 O O . ASN A 1 120 ? -3.073 14.605 6.838 1.00 88.62 120 ASN A O 1
ATOM 1066 N N . HIS A 1 121 ? -1.396 13.210 6.407 1.00 86.56 121 HIS A N 1
ATOM 1067 C CA . HIS A 1 121 ? -1.779 13.040 4.995 1.00 86.56 121 HIS A CA 1
ATOM 1068 C C . HIS A 1 121 ? -3.082 12.237 4.793 1.00 86.56 121 HIS A C 1
ATOM 1070 O O . HIS A 1 121 ? -3.527 12.081 3.658 1.00 86.56 121 HIS A O 1
ATOM 1076 N N . PHE A 1 122 ? -3.682 11.707 5.865 1.00 87.50 122 PHE A N 1
ATOM 1077 C CA . PHE A 1 122 ? -4.984 11.023 5.840 1.00 87.50 122 PHE A CA 1
ATOM 1078 C C . PHE A 1 122 ? -6.158 11.935 6.229 1.00 87.50 122 PHE A C 1
ATOM 1080 O O . PHE A 1 122 ? -7.312 11.494 6.190 1.00 87.50 122 PHE A O 1
ATOM 1087 N N . ASP A 1 123 ? -5.869 13.200 6.541 1.00 86.19 123 ASP A N 1
ATOM 1088 C CA . ASP A 1 123 ? -6.856 14.266 6.661 1.00 86.19 123 ASP A CA 1
ATOM 1089 C C . ASP A 1 123 ? -6.992 14.940 5.288 1.00 86.19 123 ASP A C 1
ATOM 1091 O O . ASP A 1 123 ? -6.118 15.693 4.862 1.00 86.19 123 ASP A O 1
ATOM 1095 N N . GLY A 1 124 ? -8.071 14.641 4.567 1.00 84.00 124 GLY A N 1
ATOM 1096 C CA . GLY A 1 124 ? -8.326 15.198 3.237 1.00 84.00 124 GLY A CA 1
ATOM 1097 C C . GLY A 1 124 ? -7.632 14.447 2.103 1.00 84.00 124 GLY A C 1
ATOM 1098 O O . GLY A 1 124 ? -7.131 15.046 1.154 1.00 84.00 124 GLY A O 1
ATOM 1099 N N . ILE A 1 125 ? -7.590 13.116 2.183 1.00 88.56 125 ILE A N 1
ATOM 1100 C CA . ILE A 1 125 ? -6.919 12.280 1.184 1.00 88.56 125 ILE A CA 1
ATOM 1101 C C . ILE A 1 125 ? -7.814 12.026 -0.028 1.00 88.56 125 ILE A C 1
ATOM 1103 O O . ILE A 1 125 ? -9.001 11.735 0.121 1.00 88.56 125 ILE A O 1
ATOM 1107 N N . ASP A 1 126 ? -7.265 12.122 -1.240 1.00 88.38 126 ASP A N 1
ATOM 1108 C CA . ASP A 1 126 ? -8.036 11.919 -2.465 1.00 88.38 126 ASP A CA 1
ATOM 1109 C C . ASP A 1 126 ? -8.340 10.434 -2.734 1.00 88.38 126 ASP A C 1
ATOM 1111 O O . ASP A 1 126 ? -7.565 9.535 -2.387 1.00 88.38 126 ASP A O 1
ATOM 1115 N N . TYR A 1 127 ? -9.473 10.170 -3.396 1.00 87.44 127 TYR A N 1
ATOM 1116 C CA . TYR A 1 127 ? -9.917 8.803 -3.697 1.00 87.44 127 TYR A CA 1
ATOM 1117 C C . TYR A 1 127 ? -8.915 7.991 -4.535 1.00 87.44 127 TYR A C 1
ATOM 1119 O O . TYR A 1 127 ? -8.841 6.773 -4.379 1.00 87.44 127 TYR A O 1
ATOM 1127 N N . SER A 1 128 ? -8.140 8.631 -5.417 1.00 86.25 128 SER A N 1
ATOM 1128 C CA . SER A 1 128 ? -7.166 7.924 -6.258 1.00 86.25 128 SER A CA 1
ATOM 1129 C C . SER A 1 128 ? -5.972 7.463 -5.431 1.00 86.25 128 SER A C 1
ATOM 1131 O O . SER A 1 128 ? -5.536 6.314 -5.534 1.00 86.25 128 SER A O 1
ATOM 1133 N N . PHE A 1 129 ? -5.466 8.332 -4.559 1.00 89.06 129 PHE A N 1
ATOM 1134 C CA . PHE A 1 129 ? -4.372 7.990 -3.667 1.00 89.06 129 PHE A CA 1
ATOM 1135 C C . PHE A 1 129 ? -4.774 6.919 -2.655 1.00 89.06 129 PHE A C 1
ATOM 1137 O O . PHE A 1 129 ? -4.060 5.928 -2.504 1.00 89.06 129 PHE A O 1
ATOM 1144 N N . ILE A 1 130 ? -5.929 7.054 -1.997 1.00 92.81 130 ILE A N 1
ATOM 1145 C CA . ILE A 1 130 ? -6.350 6.042 -1.023 1.00 92.81 130 ILE A CA 1
ATOM 1146 C C . ILE A 1 130 ? -6.639 4.682 -1.679 1.00 92.81 130 ILE A C 1
ATOM 1148 O O . ILE A 1 130 ? -6.339 3.652 -1.082 1.00 92.81 130 ILE A O 1
ATOM 1152 N N . ASN A 1 131 ? -7.108 4.654 -2.932 1.00 93.31 131 ASN A N 1
ATOM 1153 C CA . ASN A 1 131 ? -7.261 3.412 -3.695 1.00 93.31 131 ASN A CA 1
ATOM 1154 C C . ASN A 1 131 ? -5.936 2.649 -3.849 1.00 93.31 131 ASN A C 1
ATOM 1156 O O . ASN A 1 131 ? -5.889 1.425 -3.702 1.00 93.31 131 ASN A O 1
ATOM 1160 N N . LYS A 1 132 ? -4.842 3.380 -4.089 1.00 94.19 132 LYS A N 1
ATOM 1161 C CA . LYS A 1 132 ? -3.487 2.817 -4.167 1.00 94.19 132 LYS A CA 1
ATOM 1162 C C . LYS A 1 132 ? -3.022 2.275 -2.819 1.00 94.19 132 LYS A C 1
ATOM 1164 O O . LYS A 1 132 ? -2.485 1.173 -2.763 1.00 94.19 132 LYS A O 1
ATOM 1169 N N . VAL A 1 133 ? -3.271 3.018 -1.737 1.00 95.56 133 VAL A N 1
ATOM 1170 C CA . VAL A 1 133 ? -3.005 2.550 -0.366 1.00 95.56 133 VAL A CA 1
ATOM 1171 C C . VAL A 1 133 ? -3.775 1.258 -0.094 1.00 95.56 133 VAL A C 1
ATOM 1173 O O . VAL A 1 133 ? -3.170 0.283 0.340 1.00 95.56 133 VAL A O 1
ATOM 1176 N N . GLY A 1 134 ? -5.066 1.203 -0.427 1.00 95.50 134 GLY A N 1
ATOM 1177 C CA . GLY A 1 134 ? -5.891 0.007 -0.259 1.00 95.50 134 GLY A CA 1
ATOM 1178 C C . GLY A 1 134 ? -5.341 -1.214 -0.999 1.00 95.50 134 GLY A C 1
ATOM 1179 O O . GLY A 1 134 ? -5.317 -2.307 -0.439 1.00 95.50 134 GLY A O 1
ATOM 1180 N N . CYS A 1 135 ? -4.819 -1.036 -2.218 1.00 95.50 135 CYS A N 1
ATOM 1181 C CA . CYS A 1 135 ? -4.160 -2.116 -2.961 1.00 95.50 135 CYS A CA 1
ATOM 1182 C C . CYS A 1 135 ? -2.906 -2.655 -2.251 1.00 95.50 135 CYS A C 1
ATOM 1184 O O . CYS A 1 135 ? -2.669 -3.863 -2.274 1.00 95.50 135 CYS A O 1
ATOM 1186 N N . ILE A 1 136 ? -2.111 -1.781 -1.627 1.00 96.31 136 ILE A N 1
ATOM 1187 C CA . ILE A 1 136 ? -0.894 -2.160 -0.888 1.00 96.31 136 ILE A CA 1
ATOM 1188 C C . ILE A 1 136 ? -1.244 -2.831 0.446 1.00 96.31 136 ILE A C 1
ATOM 1190 O O . ILE A 1 136 ? -0.588 -3.800 0.826 1.00 96.31 136 ILE A O 1
ATOM 1194 N N . PHE A 1 137 ? -2.306 -2.374 1.117 1.00 97.31 137 PHE A N 1
ATOM 1195 C CA . PHE A 1 137 ? -2.840 -3.039 2.307 1.00 97.31 137 PHE A CA 1
ATOM 1196 C C . PHE A 1 137 ? -3.337 -4.453 1.997 1.00 97.31 137 PHE A C 1
ATOM 1198 O O . PHE A 1 137 ? -3.030 -5.383 2.738 1.00 97.31 137 PHE A O 1
ATOM 1205 N N . GLU A 1 138 ? -4.077 -4.621 0.896 1.00 95.31 138 GLU A N 1
ATOM 1206 C CA . GLU A 1 138 ? -4.596 -5.926 0.465 1.00 95.31 138 GLU A CA 1
ATOM 1207 C C . GLU A 1 138 ? -3.479 -6.927 0.153 1.00 95.31 138 GLU A C 1
ATOM 1209 O O . GLU A 1 138 ? -3.643 -8.111 0.413 1.00 95.31 138 GLU A O 1
ATOM 1214 N N . GLY A 1 139 ? -2.375 -6.469 -0.441 1.00 93.69 139 GLY A N 1
ATOM 1215 C CA . GLY A 1 139 ? -1.244 -7.333 -0.770 1.00 93.69 139 GLY A CA 1
ATOM 1216 C C . GLY A 1 139 ? -0.125 -7.217 0.237 1.00 93.69 139 GLY A C 1
ATOM 1217 O O . GLY A 1 139 ? -0.239 -7.763 1.322 1.00 93.69 139 GLY A O 1
ATOM 1218 N N . ILE A 1 140 ? 0.933 -6.480 -0.108 1.00 95.06 140 ILE A N 1
ATOM 1219 C CA . ILE A 1 140 ? 2.207 -6.468 0.631 1.00 95.06 140 ILE A CA 1
ATOM 1220 C C . ILE A 1 140 ? 2.054 -6.388 2.160 1.00 95.06 140 ILE A C 1
ATOM 1222 O O . ILE A 1 140 ? 2.774 -7.095 2.858 1.00 95.06 140 ILE A O 1
ATOM 1226 N N . PHE A 1 141 ? 1.152 -5.566 2.713 1.00 96.94 141 PHE A N 1
ATOM 1227 C CA . PHE A 1 141 ? 0.989 -5.511 4.178 1.00 96.94 141 PHE A CA 1
ATOM 1228 C C . PHE A 1 141 ? 0.277 -6.731 4.757 1.00 96.94 141 PHE A C 1
ATOM 1230 O O . PHE A 1 141 ? 0.670 -7.194 5.826 1.00 96.94 141 PHE A O 1
ATOM 1237 N N . SER A 1 142 ? -0.739 -7.254 4.069 1.00 95.88 142 SER A N 1
ATOM 1238 C CA . SER A 1 142 ? -1.394 -8.504 4.466 1.00 95.88 142 SER A CA 1
ATOM 1239 C C . SER A 1 142 ? -0.430 -9.686 4.333 1.00 95.88 142 SER A C 1
ATOM 1241 O O . SER A 1 142 ? -0.286 -10.445 5.285 1.00 95.88 142 SER A O 1
ATOM 1243 N N . ASP A 1 143 ? 0.293 -9.784 3.212 1.00 94.50 143 ASP A N 1
ATOM 1244 C CA . ASP A 1 143 ? 1.290 -10.831 2.957 1.00 94.50 143 ASP A CA 1
ATOM 1245 C C . ASP A 1 143 ? 2.409 -10.794 4.013 1.00 94.50 143 ASP A C 1
ATOM 1247 O O . ASP A 1 143 ? 2.791 -11.829 4.556 1.00 94.50 143 ASP A O 1
ATOM 1251 N N . TYR A 1 144 ? 2.900 -9.599 4.369 1.00 96.31 144 TYR A N 1
ATOM 1252 C CA . TYR A 1 144 ? 3.878 -9.430 5.446 1.00 96.31 144 TYR A CA 1
ATOM 1253 C C . TYR A 1 144 ? 3.324 -9.891 6.797 1.00 96.31 144 TYR A C 1
ATOM 1255 O O . TYR A 1 144 ? 3.988 -10.642 7.508 1.00 96.31 144 TYR A O 1
ATOM 1263 N N . ALA A 1 145 ? 2.120 -9.445 7.165 1.00 96.94 145 ALA A N 1
ATOM 1264 C CA . ALA A 1 145 ? 1.528 -9.772 8.458 1.00 96.94 145 ALA A CA 1
ATOM 1265 C C . ALA A 1 145 ? 1.266 -11.281 8.604 1.00 96.94 145 ALA A C 1
ATOM 1267 O O . ALA A 1 145 ? 1.507 -11.842 9.671 1.00 96.94 145 ALA A O 1
ATOM 1268 N N . GLU A 1 146 ? 0.831 -11.945 7.530 1.00 95.44 146 GLU A N 1
ATOM 1269 C CA . GLU A 1 146 ? 0.655 -13.400 7.494 1.00 95.44 146 GLU A CA 1
ATOM 1270 C C . GLU A 1 146 ? 1.995 -14.144 7.575 1.00 95.44 146 GLU A C 1
ATOM 1272 O O . GLU A 1 146 ? 2.132 -15.067 8.381 1.00 95.44 146 GLU A O 1
ATOM 1277 N N . LEU A 1 147 ? 2.998 -13.724 6.795 1.00 95.25 147 LEU A N 1
ATOM 1278 C CA . LEU A 1 147 ? 4.332 -14.331 6.789 1.00 95.25 147 LEU A CA 1
ATOM 1279 C C . LEU A 1 147 ? 5.000 -14.273 8.170 1.00 95.25 147 LEU A C 1
ATOM 1281 O O . LEU A 1 147 ? 5.595 -15.254 8.614 1.00 95.25 147 LEU A O 1
ATOM 1285 N N . HIS A 1 148 ? 4.878 -13.134 8.856 1.00 95.50 148 HIS A N 1
ATOM 1286 C CA . HIS A 1 148 ? 5.464 -12.899 10.181 1.00 95.50 148 HIS A CA 1
ATOM 1287 C C . HIS A 1 148 ? 4.541 -13.298 11.338 1.00 95.50 148 HIS A C 1
ATOM 1289 O O . HIS A 1 148 ? 4.831 -12.965 12.485 1.00 95.50 148 HIS A O 1
ATOM 1295 N N . GLN A 1 149 ? 3.453 -14.026 11.057 1.00 95.69 149 GLN A N 1
ATOM 1296 C CA . GLN A 1 149 ? 2.530 -14.562 12.065 1.00 95.69 149 GLN A CA 1
ATOM 1297 C C . GLN A 1 149 ? 2.033 -13.491 13.051 1.00 95.69 149 GLN A C 1
ATOM 1299 O O . GLN A 1 149 ? 1.984 -13.714 14.263 1.00 95.69 149 GLN A O 1
ATOM 1304 N N . ALA A 1 150 ? 1.679 -12.312 12.533 1.00 97.19 150 ALA A N 1
ATOM 1305 C CA . ALA A 1 150 ? 1.060 -11.266 13.334 1.00 97.19 150 ALA A CA 1
ATOM 1306 C C . ALA A 1 150 ? -0.240 -11.773 13.981 1.00 97.19 150 ALA A C 1
ATOM 1308 O O . ALA A 1 150 ? -0.881 -12.701 13.482 1.00 97.19 150 ALA A O 1
ATOM 1309 N N . ASP A 1 151 ? -0.654 -11.136 15.080 1.00 97.62 151 ASP A N 1
ATOM 1310 C CA . ASP A 1 151 ? -1.933 -11.447 15.724 1.00 97.62 151 ASP A CA 1
ATOM 1311 C C . ASP A 1 151 ? -3.073 -11.405 14.689 1.00 97.62 151 ASP A C 1
ATOM 1313 O O . ASP A 1 151 ? -3.168 -10.466 13.889 1.00 97.62 151 ASP A O 1
ATOM 1317 N N . GLN A 1 152 ? -3.950 -12.416 14.705 1.00 97.38 152 GLN A N 1
ATOM 1318 C CA . GLN A 1 152 ? -5.061 -12.535 13.759 1.00 97.38 152 GLN A CA 1
ATOM 1319 C C . GLN A 1 152 ? -5.922 -11.267 13.720 1.00 97.38 152 GLN A C 1
ATOM 1321 O O . GLN A 1 152 ? -6.373 -10.855 12.653 1.00 97.38 152 GLN A O 1
ATOM 1326 N N . LYS A 1 153 ? -6.086 -10.592 14.862 1.00 98.00 153 LYS A N 1
ATOM 1327 C CA . LYS A 1 153 ? -6.792 -9.315 14.952 1.00 98.00 153 LYS A CA 1
ATOM 1328 C C . LYS A 1 153 ? -6.135 -8.231 14.093 1.00 98.00 153 LYS A C 1
ATOM 1330 O O . LYS A 1 153 ? -6.838 -7.466 13.439 1.00 98.00 153 LYS A O 1
ATOM 1335 N N . ILE A 1 154 ? -4.804 -8.157 14.070 1.00 98.25 154 ILE A N 1
ATOM 1336 C CA . ILE A 1 154 ? -4.061 -7.194 13.243 1.00 98.25 154 ILE A CA 1
ATOM 1337 C C . ILE A 1 154 ? -4.244 -7.514 11.761 1.00 98.25 154 ILE A C 1
ATOM 1339 O O . ILE A 1 154 ? -4.523 -6.609 10.973 1.00 98.25 154 ILE A O 1
ATOM 1343 N N . ILE A 1 155 ? -4.149 -8.793 11.387 1.00 97.69 155 ILE A N 1
ATOM 1344 C CA . ILE A 1 155 ? -4.377 -9.247 10.008 1.00 97.69 155 ILE A CA 1
ATOM 1345 C C . ILE A 1 155 ? -5.791 -8.860 9.550 1.00 97.69 155 ILE A C 1
ATOM 1347 O O . ILE A 1 155 ? -5.965 -8.299 8.466 1.00 97.69 155 ILE A O 1
ATOM 1351 N N . ASP A 1 156 ? -6.798 -9.089 10.392 1.00 97.88 156 ASP A N 1
ATOM 1352 C CA . ASP A 1 156 ? -8.190 -8.752 10.092 1.00 97.88 156 ASP A CA 1
ATOM 1353 C C . ASP A 1 156 ? -8.397 -7.239 9.947 1.00 97.88 156 ASP A C 1
ATOM 1355 O O . ASP A 1 156 ? -9.085 -6.798 9.025 1.00 97.88 156 ASP A O 1
ATOM 1359 N N . LEU A 1 157 ? -7.750 -6.429 10.791 1.00 98.19 157 LEU A N 1
ATOM 1360 C CA . LEU A 1 157 ? -7.786 -4.967 10.698 1.00 98.19 157 LEU A CA 1
ATOM 1361 C C . LEU A 1 157 ? -7.135 -4.446 9.406 1.00 98.19 157 LEU A C 1
ATOM 1363 O O . LEU A 1 157 ? -7.681 -3.541 8.770 1.00 98.19 157 LEU A O 1
ATOM 1367 N N . ILE A 1 158 ? -6.001 -5.017 8.986 1.00 98.19 158 ILE A N 1
ATOM 1368 C CA . ILE A 1 158 ? -5.337 -4.674 7.716 1.00 98.19 158 ILE A CA 1
ATOM 1369 C C . ILE A 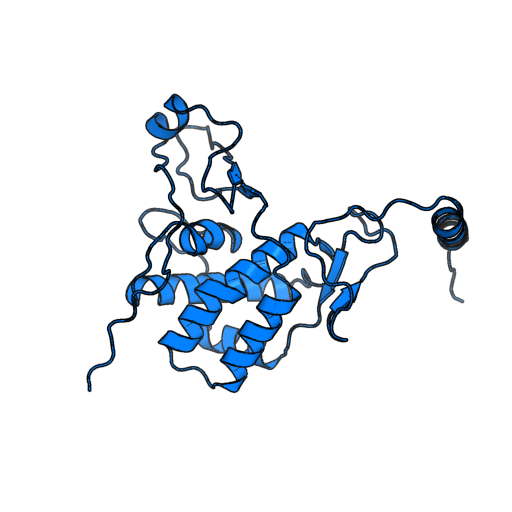1 158 ? -6.255 -5.015 6.532 1.00 98.19 158 ILE A C 1
ATOM 1371 O O . ILE A 1 158 ? -6.452 -4.186 5.638 1.00 98.19 158 ILE A O 1
ATOM 1375 N N . LYS A 1 159 ? -6.876 -6.200 6.548 1.00 96.44 159 LYS A N 1
ATOM 1376 C CA . LYS A 1 159 ? -7.816 -6.643 5.506 1.00 96.44 159 LYS A CA 1
ATOM 1377 C C . LYS A 1 159 ? -9.092 -5.804 5.475 1.00 96.44 159 LYS A C 1
ATOM 1379 O O . LYS A 1 159 ? -9.574 -5.462 4.394 1.00 96.44 159 LYS A O 1
ATOM 1384 N N . GLU A 1 160 ? -9.638 -5.437 6.634 1.00 96.06 160 GLU A N 1
ATOM 1385 C CA . GLU A 1 160 ? -10.789 -4.536 6.721 1.00 96.06 160 GLU A CA 1
ATOM 1386 C C . GLU A 1 160 ? -10.447 -3.166 6.132 1.00 96.06 160 GLU A C 1
ATOM 1388 O O . GLU A 1 160 ? -11.213 -2.628 5.326 1.00 96.06 160 GLU A O 1
ATOM 1393 N N . PHE A 1 161 ? -9.279 -2.622 6.480 1.00 96.69 161 PHE A N 1
ATOM 1394 C CA . PHE A 1 161 ? -8.816 -1.359 5.925 1.00 96.69 161 PHE A CA 1
ATOM 1395 C C . PHE A 1 161 ? -8.738 -1.420 4.397 1.00 96.69 161 PHE A C 1
ATOM 1397 O O . PHE A 1 161 ? -9.315 -0.567 3.718 1.00 96.69 161 PHE A O 1
ATOM 1404 N N . ALA A 1 162 ? -8.093 -2.458 3.854 1.00 95.75 162 ALA A N 1
ATOM 1405 C CA . ALA A 1 162 ? -7.978 -2.684 2.416 1.00 95.75 162 ALA A CA 1
ATOM 1406 C C . ALA A 1 162 ? -9.350 -2.731 1.730 1.00 95.75 162 ALA A C 1
ATOM 1408 O O . ALA A 1 162 ? -9.586 -2.032 0.746 1.00 95.75 162 ALA A O 1
ATOM 1409 N N . LYS A 1 163 ? -10.287 -3.501 2.293 1.00 94.00 163 LYS A N 1
ATOM 1410 C CA . LYS A 1 163 ? -11.644 -3.686 1.762 1.00 94.00 163 LYS A CA 1
ATOM 1411 C C . LYS A 1 163 ? -12.400 -2.370 1.570 1.00 94.00 163 LYS A C 1
ATOM 1413 O O . LYS A 1 163 ? -13.161 -2.243 0.614 1.00 94.00 163 LYS A O 1
ATOM 1418 N N . TYR A 1 164 ? -12.237 -1.411 2.480 1.00 92.81 164 TYR A N 1
ATOM 1419 C CA . TYR A 1 164 ? -12.955 -0.133 2.415 1.00 92.81 164 TYR A CA 1
ATOM 1420 C C . TYR A 1 164 ? -12.192 0.981 1.703 1.00 92.81 164 TYR A C 1
ATOM 1422 O O . TYR A 1 164 ? -12.751 2.060 1.521 1.00 92.81 164 TYR A O 1
ATOM 1430 N N . THR A 1 165 ? -10.947 0.742 1.297 1.00 93.56 165 THR A N 1
ATOM 1431 C CA . THR A 1 165 ? -10.101 1.749 0.643 1.00 93.56 165 THR A CA 1
ATOM 1432 C C . THR A 1 165 ? -9.719 1.381 -0.784 1.00 93.56 165 THR A C 1
ATOM 1434 O O . THR A 1 165 ? -9.505 2.281 -1.588 1.00 93.56 165 THR A O 1
ATOM 1437 N N . LYS A 1 166 ? -9.703 0.091 -1.139 1.00 93.50 166 LYS A N 1
ATOM 1438 C CA . LYS A 1 166 ? -9.557 -0.398 -2.514 1.00 93.50 166 LYS A CA 1
ATOM 1439 C C . LYS A 1 166 ? -10.916 -0.388 -3.223 1.00 93.50 166 LYS A C 1
ATOM 1441 O O . LYS A 1 166 ? -11.792 -1.198 -2.935 1.00 93.50 166 LYS A O 1
ATOM 1446 N N . PHE A 1 167 ? -11.075 0.509 -4.185 1.00 89.19 167 PHE A N 1
ATOM 1447 C CA . PHE A 1 167 ? -12.289 0.700 -4.982 1.00 89.19 167 PHE A CA 1
ATOM 1448 C C . PHE A 1 167 ? -12.208 0.023 -6.348 1.00 89.19 167 PHE A C 1
ATOM 1450 O O . PHE A 1 167 ? -13.193 -0.528 -6.833 1.00 89.19 167 PHE A O 1
ATOM 1457 N N . THR A 1 168 ? -11.041 0.078 -6.988 1.00 89.25 168 THR A N 1
ATOM 1458 C CA . THR A 1 168 ? -10.838 -0.435 -8.344 1.00 89.25 168 THR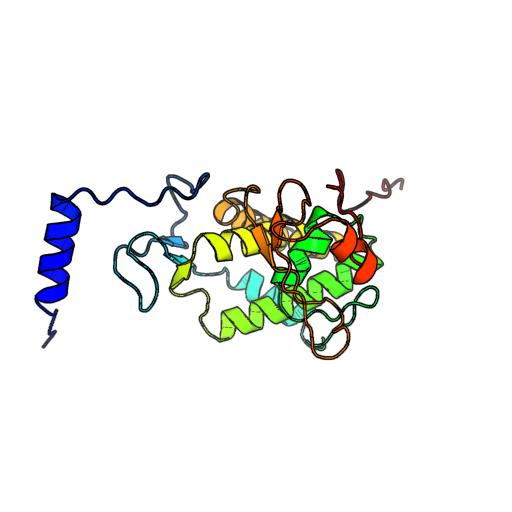 A CA 1
ATOM 1459 C C . THR A 1 168 ? -9.372 -0.780 -8.589 1.00 89.25 168 THR A C 1
ATOM 1461 O O . THR A 1 168 ? -8.473 -0.161 -8.024 1.00 89.25 168 THR A O 1
ATOM 1464 N N . GLU A 1 169 ? -9.122 -1.752 -9.463 1.00 90.31 169 GLU A N 1
ATOM 1465 C CA . GLU A 1 169 ? -7.787 -2.005 -10.027 1.00 90.31 169 GLU A CA 1
ATOM 1466 C C . GLU A 1 169 ? -7.549 -1.207 -11.320 1.00 90.31 169 GLU A C 1
ATOM 1468 O O . GLU A 1 169 ? -6.425 -1.132 -11.798 1.00 90.31 169 GLU A O 1
ATOM 1473 N N . ASP A 1 170 ? -8.599 -0.595 -11.874 1.00 90.44 170 ASP A N 1
ATOM 1474 C CA . ASP A 1 170 ? -8.562 0.213 -13.094 1.00 90.44 170 ASP A CA 1
ATOM 1475 C C . ASP A 1 170 ? -8.120 1.648 -12.778 1.00 90.44 170 ASP A C 1
ATOM 1477 O O . ASP A 1 170 ? -8.930 2.562 -12.604 1.00 90.44 170 ASP A O 1
ATOM 1481 N N . PHE A 1 171 ? -6.814 1.812 -12.585 1.00 89.12 171 PHE A N 1
ATOM 1482 C CA . PHE A 1 171 ? -6.167 3.099 -12.368 1.00 89.12 171 PHE A CA 1
ATOM 1483 C C . PHE A 1 171 ? -4.722 3.056 -12.857 1.00 89.12 171 PHE A C 1
ATOM 1485 O O . PHE A 1 171 ? -4.149 1.993 -13.093 1.00 89.12 171 PHE A O 1
ATOM 1492 N N . THR A 1 172 ? -4.100 4.229 -12.941 1.00 89.75 172 THR A N 1
ATOM 1493 C CA . THR A 1 172 ? -2.692 4.351 -13.307 1.00 89.75 172 THR A CA 1
ATOM 1494 C C . THR A 1 172 ? -1.820 4.853 -12.158 1.00 89.75 172 THR A C 1
ATOM 1496 O O . THR A 1 172 ? -2.250 5.669 -11.334 1.00 89.75 172 THR A O 1
ATOM 1499 N N . PHE A 1 173 ? -0.559 4.429 -12.126 1.00 87.94 173 PHE A N 1
ATOM 1500 C CA . PHE A 1 173 ? 0.447 4.940 -11.193 1.00 87.94 173 PHE A CA 1
ATOM 1501 C C . PHE A 1 173 ? 1.765 5.243 -11.904 1.00 87.94 173 PHE A C 1
ATOM 1503 O O . PHE A 1 173 ? 1.989 4.802 -13.026 1.00 87.94 173 PHE A O 1
ATOM 1510 N N . ILE A 1 174 ? 2.606 6.050 -11.262 1.00 83.06 174 ILE A N 1
ATOM 1511 C CA . ILE A 1 174 ? 3.895 6.474 -11.809 1.00 83.06 174 ILE A CA 1
ATOM 1512 C C . ILE A 1 174 ? 4.984 5.539 -11.284 1.00 83.06 174 ILE A C 1
ATOM 1514 O O . ILE A 1 174 ? 5.034 5.277 -10.085 1.00 83.06 174 ILE A O 1
ATOM 1518 N N . GLU A 1 175 ? 5.876 5.090 -12.163 1.00 79.69 175 GLU A N 1
ATOM 1519 C CA . GLU A 1 175 ? 7.115 4.407 -11.778 1.00 79.69 175 GLU A CA 1
ATOM 1520 C C . GLU A 1 175 ? 8.199 5.460 -11.479 1.00 79.69 175 GLU A C 1
ATOM 1522 O O . GLU A 1 175 ? 8.667 6.147 -12.389 1.00 79.69 175 GLU A O 1
ATOM 1527 N N . ILE A 1 176 ? 8.568 5.637 -10.201 1.00 68.31 176 ILE A N 1
ATOM 1528 C CA . ILE A 1 176 ? 9.496 6.700 -9.752 1.00 68.31 176 ILE A CA 1
ATOM 1529 C C . ILE A 1 176 ? 10.946 6.179 -9.655 1.00 68.31 176 ILE A C 1
ATOM 1531 O O . ILE A 1 176 ? 11.902 6.942 -9.813 1.00 68.31 176 ILE A O 1
ATOM 1535 N N . GLY A 1 177 ? 11.124 4.872 -9.437 1.00 60.97 177 GLY A N 1
ATOM 1536 C CA . GLY A 1 177 ? 12.417 4.216 -9.194 1.00 60.97 177 GLY A CA 1
ATOM 1537 C C . GLY A 1 177 ? 13.321 3.979 -10.414 1.00 60.97 177 GLY A C 1
ATOM 1538 O O . GLY A 1 177 ? 14.326 3.275 -10.283 1.00 60.97 177 GLY A O 1
ATOM 1539 N N . THR A 1 178 ? 12.994 4.519 -11.591 1.00 62.44 178 THR A N 1
ATOM 1540 C CA . THR A 1 178 ? 13.775 4.302 -12.817 1.00 62.44 178 THR A CA 1
ATOM 1541 C C . THR A 1 178 ? 15.143 4.996 -12.735 1.00 62.44 178 THR A C 1
ATOM 1543 O O . THR A 1 178 ? 15.204 6.188 -12.403 1.00 62.44 178 THR A O 1
ATOM 1546 N N . PRO A 1 179 ? 16.255 4.306 -13.057 1.00 56.62 179 PRO A N 1
ATOM 1547 C CA . PRO A 1 179 ? 17.564 4.939 -13.157 1.00 56.62 179 PRO A CA 1
ATOM 1548 C C . PRO A 1 179 ? 17.536 6.120 -14.134 1.00 56.62 179 PRO A C 1
ATOM 1550 O O . PRO A 1 179 ? 16.978 6.028 -15.227 1.00 56.62 179 PRO A O 1
ATOM 1553 N N . ALA A 1 180 ? 18.148 7.240 -13.745 1.00 59.44 180 ALA A N 1
ATOM 1554 C CA . ALA A 1 180 ? 18.349 8.351 -14.666 1.00 59.44 180 ALA A CA 1
ATOM 1555 C C . ALA A 1 180 ? 19.294 7.908 -15.789 1.00 59.44 180 ALA A C 1
ATOM 1557 O O . ALA A 1 180 ? 20.344 7.325 -15.520 1.00 59.44 180 ALA A O 1
ATOM 1558 N N . VAL A 1 181 ? 18.948 8.222 -17.035 1.00 59.09 181 VAL A N 1
ATOM 1559 C CA . VAL A 1 181 ? 19.850 8.038 -18.176 1.00 59.09 181 VAL A CA 1
ATOM 1560 C C . VAL A 1 181 ? 20.322 9.422 -18.600 1.00 59.09 181 VAL A C 1
ATOM 1562 O O . VAL A 1 181 ? 19.597 10.185 -19.242 1.00 59.09 181 VAL A O 1
ATOM 1565 N N . GLY A 1 182 ? 21.529 9.780 -18.158 1.00 64.69 182 GLY A N 1
ATOM 1566 C CA . GLY A 1 182 ? 22.036 11.149 -18.249 1.00 64.69 182 GLY A CA 1
ATOM 1567 C C . GLY A 1 182 ? 21.225 12.108 -17.369 1.00 64.69 182 GLY A C 1
ATOM 1568 O O . GLY A 1 182 ? 21.013 11.847 -16.187 1.00 64.69 182 GLY A O 1
ATOM 1569 N N . THR A 1 183 ? 20.757 13.220 -17.942 1.00 58.75 183 THR A N 1
ATOM 1570 C CA . THR A 1 183 ? 19.911 14.220 -17.257 1.00 58.75 183 THR A CA 1
ATOM 1571 C C . THR A 1 183 ? 18.416 13.898 -17.312 1.00 58.75 183 THR A C 1
ATOM 1573 O O . THR A 1 183 ? 17.614 14.583 -16.678 1.00 58.75 183 THR A O 1
ATOM 1576 N N . PHE A 1 184 ? 18.021 12.864 -18.058 1.00 60.44 184 PHE A N 1
ATOM 1577 C CA . PHE A 1 184 ? 16.624 12.527 -18.291 1.00 60.44 184 PHE A CA 1
ATOM 1578 C C . PHE A 1 184 ? 16.141 11.446 -17.319 1.00 60.44 184 PHE A C 1
ATOM 1580 O O . PHE A 1 184 ? 16.742 10.374 -17.198 1.00 60.44 184 PHE A O 1
ATOM 1587 N N . ARG A 1 185 ? 15.021 11.724 -16.645 1.00 63.34 185 ARG A N 1
ATOM 1588 C CA . ARG A 1 185 ? 14.263 10.749 -15.856 1.00 63.34 185 ARG A CA 1
ATOM 1589 C C . ARG A 1 185 ? 12.893 10.568 -16.503 1.00 63.34 185 ARG A C 1
ATOM 1591 O O . ARG A 1 185 ? 12.054 11.456 -16.352 1.00 63.34 185 ARG A O 1
ATOM 1598 N N . PRO A 1 186 ? 12.661 9.476 -17.246 1.00 64.62 186 PRO A N 1
ATOM 1599 C CA . PRO A 1 186 ? 11.342 9.213 -17.795 1.00 64.62 186 PRO A CA 1
ATOM 1600 C C . PRO A 1 186 ? 10.361 8.941 -16.653 1.00 64.62 186 PRO A C 1
ATOM 1602 O O . PRO A 1 186 ? 10.474 7.939 -15.950 1.00 64.62 186 PRO A O 1
ATOM 1605 N N . THR A 1 187 ? 9.386 9.832 -16.485 1.00 69.81 187 THR A N 1
ATOM 1606 C CA . THR A 1 187 ? 8.208 9.583 -15.652 1.00 69.81 187 THR A CA 1
ATOM 1607 C C . THR A 1 187 ? 7.237 8.751 -16.473 1.00 69.81 187 THR A C 1
ATOM 1609 O O . THR A 1 187 ? 6.528 9.284 -17.326 1.00 69.81 187 THR A O 1
ATOM 1612 N N . VAL A 1 188 ? 7.230 7.439 -16.255 1.00 78.38 188 VAL A N 1
ATOM 1613 C CA . VAL A 1 188 ? 6.340 6.529 -16.982 1.00 78.38 188 VAL A CA 1
ATOM 1614 C C . VAL A 1 188 ? 5.132 6.188 -16.131 1.00 78.38 188 VAL A C 1
ATOM 1616 O O . VAL A 1 188 ? 5.215 6.079 -14.908 1.00 78.38 188 VAL A O 1
ATOM 1619 N N . THR A 1 189 ? 3.989 6.064 -16.791 1.00 86.12 189 THR A N 1
ATOM 1620 C CA . THR A 1 189 ? 2.724 5.726 -16.146 1.00 86.12 189 THR A CA 1
ATOM 1621 C C . THR A 1 189 ? 2.370 4.288 -16.494 1.00 86.12 189 THR A C 1
ATOM 1623 O O . THR A 1 189 ? 2.403 3.930 -17.667 1.00 86.12 189 THR A O 1
ATOM 1626 N N . ILE A 1 190 ? 2.026 3.477 -15.500 1.00 88.06 190 ILE A N 1
ATOM 1627 C CA . ILE A 1 190 ? 1.632 2.077 -15.661 1.00 88.06 190 ILE A CA 1
ATOM 1628 C C . ILE A 1 190 ? 0.146 1.949 -15.345 1.00 88.06 190 ILE A C 1
ATOM 1630 O O . ILE A 1 190 ? -0.332 2.488 -14.345 1.00 88.06 190 ILE A O 1
ATOM 1634 N N . ASP A 1 191 ? -0.576 1.221 -16.185 1.00 90.81 191 ASP A N 1
ATOM 1635 C CA . ASP A 1 191 ? -1.924 0.738 -15.904 1.00 90.81 191 ASP A CA 1
ATOM 1636 C C . ASP A 1 191 ? -1.862 -0.410 -14.889 1.00 90.81 191 ASP A C 1
ATOM 1638 O O . ASP A 1 191 ? -1.286 -1.462 -15.158 1.00 90.81 191 ASP A O 1
ATOM 1642 N N . TYR A 1 192 ? -2.426 -0.212 -13.698 1.00 91.50 192 TYR A N 1
ATOM 1643 C CA . TYR A 1 192 ? -2.344 -1.195 -12.618 1.00 91.50 192 TYR A CA 1
ATOM 1644 C C . TYR A 1 192 ? -3.102 -2.490 -12.943 1.00 91.50 192 TYR A C 1
AT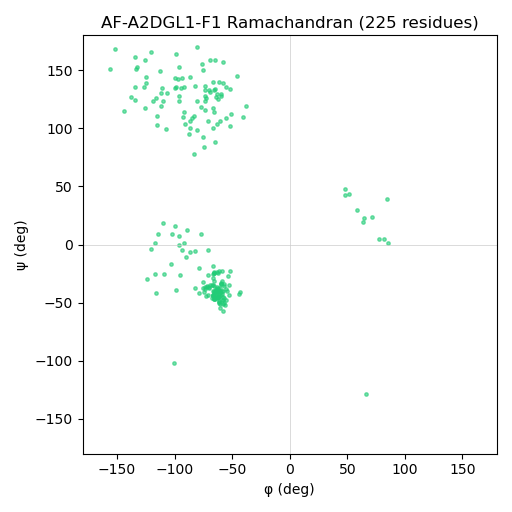OM 1646 O O . TYR A 1 192 ? -2.727 -3.571 -12.485 1.00 91.50 192 TYR A O 1
ATOM 1654 N N . LYS A 1 193 ? -4.152 -2.408 -13.763 1.00 91.25 193 LYS A N 1
ATOM 1655 C CA . LYS A 1 193 ? -4.956 -3.567 -14.139 1.00 91.25 193 LYS A CA 1
ATOM 1656 C C . LYS A 1 193 ? -4.223 -4.447 -15.141 1.00 91.25 193 LYS A C 1
ATOM 1658 O O . LYS A 1 193 ? -4.314 -5.668 -15.018 1.00 91.25 193 LYS A O 1
ATOM 1663 N N . THR A 1 194 ? -3.536 -3.850 -16.116 1.00 90.56 194 THR A N 1
ATOM 1664 C CA . THR A 1 194 ? -2.964 -4.575 -17.267 1.00 90.56 194 THR A CA 1
ATOM 1665 C C . THR A 1 194 ? -1.439 -4.688 -17.252 1.00 90.56 194 THR A C 1
ATOM 1667 O O . THR A 1 194 ? -0.902 -5.627 -17.834 1.00 90.56 194 THR A O 1
ATOM 1670 N N . GLY A 1 195 ? -0.736 -3.773 -16.583 1.00 89.50 195 GLY A N 1
ATOM 1671 C CA . GLY A 1 195 ? 0.723 -3.634 -16.652 1.00 89.50 195 GLY A CA 1
ATOM 1672 C C . GLY A 1 195 ? 1.213 -2.855 -17.872 1.00 89.50 195 GLY A C 1
ATOM 1673 O O . GLY A 1 195 ? 2.419 -2.740 -18.082 1.00 89.50 195 GLY A O 1
ATOM 1674 N N . GLU A 1 196 ? 0.307 -2.307 -18.684 1.00 88.88 196 GLU A N 1
ATOM 1675 C CA . GLU A 1 196 ? 0.683 -1.514 -19.851 1.00 88.88 196 GLU A CA 1
ATOM 1676 C C . GLU A 1 196 ? 1.300 -0.174 -19.453 1.00 88.88 196 GLU A C 1
ATOM 1678 O O . GLU A 1 196 ? 0.729 0.597 -18.677 1.00 88.88 196 GLU A O 1
ATOM 1683 N N . TYR A 1 197 ? 2.426 0.150 -20.080 1.00 85.69 197 TYR A N 1
ATOM 1684 C CA . TYR A 1 197 ? 2.994 1.488 -20.040 1.00 85.69 197 TYR A CA 1
ATOM 1685 C C . TYR A 1 197 ? 2.170 2.441 -20.912 1.00 85.69 197 TYR A C 1
ATOM 1687 O O . TYR A 1 197 ? 1.926 2.184 -22.091 1.00 85.69 197 TYR A O 1
ATOM 1695 N N . LYS A 1 198 ? 1.749 3.571 -20.344 1.00 80.56 198 LYS A N 1
ATOM 1696 C CA . LYS A 1 198 ? 1.065 4.655 -21.055 1.00 80.56 198 LYS A CA 1
ATOM 1697 C C . LYS A 1 198 ? 2.065 5.743 -21.432 1.00 80.56 198 LYS A C 1
ATOM 1699 O O . LYS A 1 198 ? 2.947 6.080 -20.644 1.00 80.56 198 LYS A O 1
ATOM 1704 N N . TRP A 1 199 ? 1.872 6.327 -22.617 1.00 68.38 199 TRP A N 1
ATOM 1705 C CA . TRP A 1 199 ? 2.646 7.470 -23.131 1.00 68.38 199 TRP A CA 1
ATOM 1706 C C . TRP A 1 199 ? 4.137 7.183 -23.383 1.00 68.38 199 TRP A C 1
ATOM 1708 O O . TRP A 1 199 ? 4.949 8.103 -23.433 1.00 68.38 199 TRP A O 1
ATOM 1718 N N . VAL A 1 200 ? 4.493 5.908 -23.573 1.00 67.56 200 VAL A N 1
ATOM 1719 C CA . VAL A 1 200 ? 5.856 5.443 -23.859 1.00 67.56 200 VAL A CA 1
ATOM 1720 C C . VAL A 1 200 ? 5.792 4.426 -24.999 1.00 67.56 200 VAL A C 1
ATOM 1722 O O . VAL A 1 200 ? 5.055 3.450 -24.904 1.00 67.56 200 VAL A O 1
ATOM 1725 N N . GLY A 1 201 ? 6.530 4.657 -26.089 1.00 62.41 201 GLY A N 1
ATOM 1726 C CA . GLY A 1 201 ? 6.648 3.683 -27.183 1.00 62.41 201 GLY A CA 1
ATOM 1727 C C . GLY A 1 201 ? 7.580 2.521 -26.821 1.00 62.41 201 GLY A C 1
ATOM 1728 O O . GLY A 1 201 ? 8.487 2.697 -26.010 1.00 62.41 201 GLY A O 1
ATOM 1729 N N . GLU A 1 202 ? 7.410 1.353 -27.446 1.00 63.69 202 GLU A N 1
ATOM 1730 C CA . GLU A 1 202 ? 8.187 0.133 -27.139 1.00 63.69 202 GLU A CA 1
ATOM 1731 C C . GLU A 1 202 ? 9.708 0.342 -27.210 1.00 63.69 202 GLU A C 1
ATOM 1733 O O . GLU A 1 202 ? 10.434 -0.082 -26.314 1.00 63.69 202 GLU A O 1
ATOM 1738 N N . PHE A 1 203 ? 10.183 1.102 -28.202 1.00 59.38 203 PHE A N 1
ATOM 1739 C CA . PHE A 1 203 ? 11.597 1.471 -28.343 1.00 59.38 203 PHE A CA 1
ATOM 1740 C C . PHE A 1 203 ? 12.163 2.196 -27.107 1.00 59.38 203 PHE A C 1
ATOM 1742 O O . PHE A 1 203 ? 13.326 2.028 -26.748 1.00 59.38 203 PHE A O 1
ATOM 1749 N N . MET A 1 204 ? 11.343 3.005 -26.430 1.00 66.62 204 MET A N 1
ATOM 1750 C CA . MET A 1 204 ? 11.749 3.702 -25.209 1.00 66.62 204 MET A CA 1
ATOM 1751 C C . MET A 1 204 ? 11.792 2.737 -24.017 1.00 66.62 204 MET A C 1
ATOM 1753 O O . MET A 1 204 ? 12.644 2.891 -23.149 1.00 66.62 204 MET A O 1
ATOM 1757 N N . LEU A 1 205 ? 10.933 1.715 -23.971 1.00 70.56 205 LEU A N 1
ATOM 1758 C CA . LEU A 1 205 ? 10.977 0.729 -22.889 1.00 70.56 205 LEU A CA 1
ATOM 1759 C C . LEU A 1 205 ? 12.316 -0.013 -22.878 1.00 70.56 205 LEU A C 1
ATOM 1761 O O . LEU A 1 205 ? 13.005 -0.028 -21.860 1.00 70.56 205 LEU A O 1
ATOM 1765 N N . GLU A 1 206 ? 12.723 -0.532 -24.034 1.00 70.19 206 GLU A N 1
ATOM 1766 C CA . GLU A 1 206 ? 13.978 -1.269 -24.184 1.00 70.19 206 GLU A CA 1
ATOM 1767 C C . GLU A 1 206 ? 15.200 -0.374 -23.931 1.00 70.19 206 GLU A C 1
ATOM 1769 O O . GLU A 1 206 ? 16.073 -0.717 -23.132 1.00 70.19 206 GLU A O 1
ATOM 1774 N N . LYS A 1 207 ? 15.220 0.829 -24.520 1.00 70.44 207 LYS A N 1
ATOM 1775 C CA . LYS A 1 207 ? 16.325 1.789 -24.377 1.00 70.44 207 LYS A CA 1
ATOM 1776 C C . LYS A 1 207 ? 16.591 2.212 -22.928 1.00 70.44 207 LYS A C 1
ATOM 1778 O O . LYS A 1 207 ? 17.738 2.484 -22.579 1.00 70.44 207 LYS A O 1
ATOM 1783 N N . TYR A 1 208 ? 15.551 2.298 -22.098 1.00 69.88 208 TYR A N 1
ATOM 1784 C CA . TYR A 1 208 ? 15.661 2.718 -20.695 1.00 69.88 208 TYR A CA 1
ATOM 1785 C C . TYR A 1 208 ? 15.598 1.540 -19.704 1.00 69.88 208 TYR A C 1
ATOM 1787 O O . TYR A 1 208 ? 15.545 1.763 -18.495 1.00 69.88 208 TYR A O 1
ATOM 1795 N N . GLY A 1 209 ? 15.646 0.293 -20.190 1.00 71.25 209 GLY A N 1
ATOM 1796 C CA . GLY A 1 209 ? 15.699 -0.906 -19.348 1.00 71.25 209 GLY A CA 1
ATOM 1797 C C . GLY A 1 209 ? 14.392 -1.226 -18.613 1.00 71.25 209 GLY A C 1
ATOM 1798 O O . GLY A 1 209 ? 14.414 -1.896 -17.575 1.00 71.25 209 GLY A O 1
ATOM 1799 N N . PHE A 1 210 ? 13.253 -0.752 -19.122 1.00 76.06 210 PHE A N 1
ATOM 1800 C CA . PHE A 1 210 ? 11.941 -1.129 -18.607 1.00 76.06 210 PHE A CA 1
ATOM 1801 C C . PHE A 1 210 ? 11.607 -2.560 -19.024 1.00 76.06 210 PHE A C 1
ATOM 1803 O O . PHE A 1 210 ? 11.758 -2.952 -20.181 1.00 76.06 210 PHE A O 1
ATOM 1810 N N . LYS A 1 211 ? 11.139 -3.358 -18.064 1.00 76.69 211 LYS A N 1
ATOM 1811 C CA . LYS A 1 211 ? 10.717 -4.737 -18.315 1.00 76.69 211 LYS A CA 1
ATOM 1812 C C . LYS A 1 211 ? 9.262 -4.745 -18.756 1.00 76.69 211 LYS A C 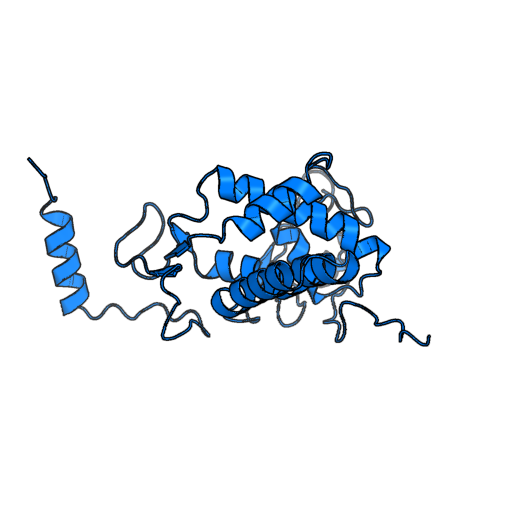1
ATOM 1814 O O . LYS A 1 211 ? 8.454 -3.994 -18.220 1.00 76.69 211 LYS A O 1
ATOM 1819 N N . LYS A 1 212 ? 8.907 -5.643 -19.674 1.00 81.25 212 LYS A N 1
ATOM 1820 C CA . LYS A 1 212 ? 7.499 -5.933 -19.955 1.00 81.25 212 LYS A CA 1
ATOM 1821 C C . LYS A 1 212 ? 6.849 -6.497 -18.689 1.00 81.25 212 LYS A C 1
ATOM 1823 O O . LYS A 1 212 ? 7.358 -7.457 -18.112 1.00 81.25 212 LYS A O 1
ATOM 1828 N N . LEU A 1 213 ? 5.762 -5.872 -18.249 1.00 86.88 213 LEU A N 1
ATOM 1829 C CA . LEU A 1 213 ? 5.048 -6.260 -17.037 1.00 86.88 213 LEU A CA 1
ATOM 1830 C C . LEU A 1 213 ? 3.911 -7.219 -17.381 1.00 86.88 213 LEU A C 1
ATOM 1832 O O . LEU A 1 213 ? 3.243 -7.078 -18.406 1.00 86.88 213 LEU A O 1
ATOM 1836 N N . HIS A 1 214 ? 3.688 -8.188 -16.500 1.00 87.00 214 HIS A N 1
ATOM 1837 C CA . HIS A 1 214 ? 2.606 -9.156 -16.612 1.00 87.00 214 HIS A CA 1
ATOM 1838 C C . HIS A 1 214 ? 1.932 -9.297 -15.253 1.00 87.00 214 HIS A C 1
ATOM 1840 O O . HIS A 1 214 ? 2.608 -9.381 -14.231 1.00 87.00 214 HIS A O 1
ATOM 1846 N N . VAL A 1 215 ? 0.599 -9.309 -15.235 1.00 86.75 215 VAL A N 1
ATOM 1847 C CA . VAL A 1 215 ? -0.162 -9.533 -14.001 1.00 86.75 215 VAL A CA 1
ATOM 1848 C C . VAL A 1 215 ? 0.117 -10.942 -13.487 1.00 86.75 215 VAL A C 1
ATOM 1850 O O . VAL A 1 215 ? -0.072 -11.914 -14.220 1.00 86.75 215 VAL A O 1
ATOM 1853 N N . VAL A 1 216 ? 0.522 -11.057 -12.223 1.00 85.44 216 VAL A N 1
ATOM 1854 C CA . VAL A 1 216 ? 0.739 -12.360 -11.583 1.00 85.44 216 VAL A CA 1
ATOM 1855 C C . VAL A 1 216 ? -0.528 -12.839 -10.870 1.00 85.44 216 VAL A C 1
ATOM 1857 O O . VAL A 1 216 ? -1.209 -12.076 -10.185 1.00 85.44 216 VAL A O 1
ATOM 1860 N N . THR A 1 217 ? -0.867 -14.119 -11.038 1.00 63.41 217 THR A N 1
ATOM 1861 C CA . THR A 1 217 ? -2.073 -14.750 -10.465 1.00 63.41 217 THR A CA 1
ATOM 1862 C C . THR A 1 217 ? -1.934 -15.105 -8.985 1.00 63.41 217 THR A C 1
ATOM 1864 O O . THR A 1 217 ? -2.942 -15.265 -8.301 1.00 63.41 217 THR A O 1
ATOM 1867 N N . CYS A 1 218 ? -0.706 -15.212 -8.470 1.00 54.19 218 CYS A N 1
ATOM 1868 C CA . CYS A 1 218 ? -0.420 -15.528 -7.075 1.00 54.19 218 CYS A CA 1
ATOM 1869 C C . CYS A 1 218 ? 0.816 -14.736 -6.623 1.00 54.19 218 CYS A C 1
ATOM 1871 O O . CYS A 1 218 ? 1.899 -14.933 -7.170 1.00 54.19 218 CYS A O 1
ATOM 1873 N N . ARG A 1 219 ? 0.630 -13.806 -5.674 1.00 61.16 219 ARG A N 1
ATOM 1874 C CA . ARG A 1 219 ? 1.689 -12.900 -5.179 1.00 61.16 219 ARG A CA 1
ATOM 1875 C C . ARG A 1 219 ? 2.661 -13.629 -4.256 1.00 61.16 219 ARG A C 1
ATOM 1877 O O . ARG A 1 219 ? 3.864 -13.416 -4.345 1.00 61.16 219 ARG A O 1
ATOM 1884 N N . TRP A 1 220 ? 2.112 -14.535 -3.448 1.00 52.06 220 TRP A N 1
ATOM 1885 C CA . TRP A 1 220 ? 2.828 -15.388 -2.516 1.00 52.06 220 TRP A CA 1
ATOM 1886 C C . TRP A 1 220 ? 2.679 -16.846 -2.945 1.00 52.06 220 TRP A C 1
ATOM 1888 O O . TRP A 1 220 ? 1.586 -17.417 -2.877 1.00 52.06 220 TRP A O 1
ATOM 1898 N N . SER A 1 221 ? 3.761 -17.470 -3.418 1.00 49.62 221 SER A N 1
ATOM 1899 C CA . SER A 1 221 ? 3.732 -18.904 -3.691 1.00 49.62 221 SER A CA 1
ATOM 1900 C C . SER A 1 221 ? 3.584 -19.631 -2.359 1.00 49.62 221 SER A C 1
ATOM 1902 O O . SER A 1 221 ? 4.569 -19.809 -1.645 1.00 49.62 221 SER A O 1
ATOM 1904 N N . LYS A 1 222 ? 2.369 -20.071 -2.014 1.00 46.38 222 LYS A N 1
ATOM 1905 C CA . LYS A 1 222 ? 2.178 -21.036 -0.929 1.00 46.38 222 LYS A CA 1
ATOM 1906 C C . LYS A 1 222 ? 3.102 -22.223 -1.198 1.00 46.38 222 LYS A C 1
ATOM 1908 O O . LYS A 1 222 ? 2.769 -23.098 -2.001 1.00 46.38 222 LYS A O 1
ATOM 1913 N N . LYS A 1 223 ? 4.236 -22.304 -0.498 1.00 44.50 223 LYS A N 1
ATOM 1914 C CA . LYS A 1 223 ? 4.791 -23.610 -0.169 1.00 44.50 223 LYS A CA 1
ATOM 1915 C C . LYS A 1 223 ? 3.733 -24.242 0.710 1.00 44.50 223 LYS A C 1
ATOM 1917 O O . LYS A 1 223 ? 3.507 -23.831 1.840 1.00 44.50 223 LYS A O 1
ATOM 1922 N N . THR A 1 224 ? 3.005 -25.168 0.105 1.00 38.19 224 THR A N 1
ATOM 1923 C CA . THR A 1 224 ? 2.125 -26.106 0.776 1.00 38.19 224 THR A CA 1
ATOM 1924 C C . THR A 1 224 ? 2.823 -26.574 2.043 1.00 38.19 224 THR A C 1
ATOM 1926 O O . THR A 1 224 ? 3.818 -27.296 1.981 1.00 38.19 224 THR A O 1
ATOM 1929 N N . THR A 1 225 ? 2.321 -26.140 3.196 1.00 33.66 225 THR A N 1
ATOM 1930 C CA . THR A 1 225 ? 2.690 -26.703 4.486 1.00 33.66 225 THR A CA 1
ATOM 1931 C C . THR A 1 225 ? 2.193 -28.144 4.477 1.00 33.66 225 THR A C 1
ATOM 1933 O O . THR A 1 225 ? 1.056 -28.444 4.822 1.00 33.66 225 THR A O 1
ATOM 1936 N N . LYS A 1 226 ? 3.030 -29.055 3.983 1.00 33.88 226 LYS A N 1
ATOM 1937 C CA . LYS A 1 226 ? 3.026 -30.431 4.455 1.00 33.88 226 LYS A CA 1
ATOM 1938 C C . LYS A 1 226 ? 3.967 -30.473 5.647 1.00 33.88 226 LYS A C 1
ATOM 1940 O O . LYS A 1 226 ? 5.174 -30.617 5.457 1.00 33.88 226 LYS A O 1
ATOM 1945 N N . ARG A 1 227 ? 3.397 -30.342 6.841 1.00 33.84 227 ARG A N 1
ATOM 1946 C CA . ARG A 1 227 ? 3.673 -31.180 8.013 1.00 33.84 227 ARG A CA 1
ATOM 1947 C C . ARG A 1 227 ? 2.722 -30.808 9.134 1.00 33.84 227 ARG A C 1
ATOM 1949 O O . ARG A 1 227 ? 2.612 -29.598 9.410 1.00 33.84 227 ARG A O 1
#

Solvent-accessible surface area (backbone atoms only — not comparable to full-atom values): 13304 Å² total; per-residue (Å²): 136,85,83,74,57,68,67,61,57,55,48,52,53,46,50,71,71,64,62,67,73,73,74,78,64,70,58,64,70,97,71,72,58,91,52,48,41,80,36,80,53,74,46,101,90,41,60,51,65,45,27,29,32,53,64,75,60,63,67,57,54,53,50,36,49,64,75,25,69,89,58,69,79,78,45,70,56,97,92,28,47,51,85,51,55,66,52,47,57,53,52,60,40,46,37,74,41,51,78,80,50,36,52,62,52,25,37,43,35,39,44,45,48,47,54,39,52,79,67,49,56,40,63,66,28,39,59,70,60,42,19,53,51,11,52,43,29,56,32,44,47,37,54,30,34,60,74,69,65,50,57,67,69,56,48,50,51,40,44,52,51,11,64,79,32,40,38,59,58,84,48,72,48,63,53,78,46,61,77,62,63,81,94,47,65,79,82,41,35,30,32,65,63,62,41,48,65,49,101,60,58,72,72,56,34,62,77,70,70,53,75,90,51,47,68,53,94,55,52,63,74,76,75,75,84,84,125

Secondary structure (DSSP, 8-state):
-----HHHHHHHHHHHHHT------TT--SS--TTEEE--S--SS--TTSEEEE---HHHHHHHHHHTTT--S-EEETTEEE-SGGGHHHHHHH-PBPHHHHHHHHHHHHHHHHHHHHTTTTTTEEHHHHHHHHHHIIIIIHHHHHHTT--HHHHHHHHHHHHHH---S--EEEE--PPPBTTB---EEEETTT-PEES--HHHHHHTTPPPP---S-SB-------

Foldseek 3Di:
DDCPDPVQVVVVVVCVVVVPPQPPPAQADPDFDPQKAAAQCDDPPDHGRFWIAGDADVVLLVVLCVLQVPPDLWDQDPNFTDDALLLVLQLLWFHQAELVRLSNNLNNNSVRVNVCVVVRCRGGPGLQVLLSVLSCLCGSNLVNCVSVVHDVVSSVSSPVSSVNNNRDLQDKDWNQRFDDDPPDDDGWIARSVARDIPPDDPVRCVVRVNDRTGTDPDNYPPPPPDD

Mean predicted aligned error: 9.85 Å

Radius of gyration: 19.87 Å; Cα contacts (8 Å, |Δi|>4): 288; chains: 1; bounding box: 51×66×46 Å

pLDDT: mean 78.94, std 18.74, range [26.88, 98.44]

Nearest PDB structures (foldseek):
  4yhj-assembly1_B  TM=1.892E-01  e=4.282E+00  Homo sapiens

Organism: Trichomonas vaginalis (strain ATCC PRA-98 / G3) (NCBI:txid412133)